Protein AF-A0AAV4FTJ9-F1 (afdb_monomer)

Foldseek 3Di:
DVVVVCVVCVVPPDDPVVVVVVVVVLVVLLVCCLVVVDLVSLLVVLVVQLVVLVVVLVCVLVVVPDDPDPCVVVVVVVVVVVCVVPVDDDPDNLSVVLSVVVSVVSNVLSVCCSPVSDNNSNLSSVVSVVVNVVSVVVSVVVVCVVVVDDDDPVNVVVVVVVVVVSVVVVVVSPPPVPPPVVPDD

Secondary structure (DSSP, 8-state):
-HHHHHHH-GGG---HHHHHHHHHHHHHHHHHHHHS--HHHHHHHHHHHHHHHHHHHHHHHTTT-S---TTHHHHHHHHHHHHHHHTPPPSSHHHHHHHHHHHHHHHHHHHHHHHH--S-HHHHHHHHHHHHHHHHHHHHHHHHHHTT----HHHHHHHHHHHHHHHHHHHHHHSGGG-GGG---

Sequence (185 aa):
MLKIYQCRHPDINAKAHIAFFSMALIIFIAVIGVIYGSSVFWILYALFHMLVSLVLTAQIYYMGRWSIDRYIFNRLFLFIVSDFRRCSGPTYPNRFCLLLVGNIVNWGFAIYGANTQPSNFASFFLGIFIGNLLLYTLFYLIMKLLSRERLSWLVVVVILTSMMTWVASLYFFFDQLSNWQVSDV

Organism: NCBI:txid1093978

Solvent-accessible surface area (backbone atoms only — not comparable to full-atom values): 10708 Å² total; per-residue (Å²): 111,70,67,65,50,38,75,72,39,71,90,69,59,72,54,66,68,60,53,52,50,52,51,52,51,54,52,50,51,38,52,47,40,54,75,57,67,43,74,65,49,37,48,53,48,26,53,51,49,51,51,50,52,51,53,49,49,54,36,59,73,57,69,63,76,63,78,93,50,95,59,48,65,60,51,52,50,49,46,54,58,48,42,72,71,60,75,60,75,66,96,53,55,73,64,48,57,55,50,50,54,53,48,54,52,52,44,48,52,30,53,48,45,51,72,67,59,61,89,55,35,48,62,54,53,50,47,52,54,52,51,50,52,51,51,52,51,50,51,53,51,51,54,41,58,74,67,67,58,85,75,53,70,69,58,54,54,49,50,52,55,50,51,52,52,49,53,53,50,50,52,60,62,73,34,75,87,68,49,79,87,71,72,85,125

Structure (mmCIF, N/CA/C/O backbone):
data_AF-A0AAV4FTJ9-F1
#
_entry.id   AF-A0AAV4FTJ9-F1
#
loop_
_atom_site.group_PDB
_atom_site.id
_atom_site.type_symbol
_atom_site.label_atom_id
_atom_site.label_alt_id
_atom_site.label_comp_id
_atom_site.label_asym_id
_atom_site.label_entity_id
_atom_site.label_seq_id
_atom_site.pdbx_PDB_ins_code
_atom_site.Cartn_x
_atom_site.Cartn_y
_atom_site.Cartn_z
_atom_site.occupancy
_atom_site.B_iso_or_equiv
_atom_site.auth_seq_id
_atom_site.auth_comp_id
_atom_site.auth_asym_id
_atom_site.auth_atom_id
_atom_site.pdbx_PDB_model_num
ATOM 1 N N . MET A 1 1 ? 3.008 -9.072 11.829 1.00 57.56 1 MET A N 1
ATOM 2 C CA . MET A 1 1 ? 1.724 -8.342 11.691 1.00 57.56 1 MET A CA 1
ATOM 3 C C . MET A 1 1 ? 0.537 -9.258 11.400 1.00 57.56 1 MET A C 1
ATOM 5 O O . MET A 1 1 ? -0.439 -9.165 12.132 1.00 57.56 1 MET A O 1
ATOM 9 N N . LEU A 1 2 ? 0.621 -10.177 10.426 1.00 54.97 2 LEU A N 1
ATOM 10 C CA . LEU A 1 2 ? -0.493 -11.071 10.055 1.00 54.97 2 LEU A CA 1
ATOM 11 C C . LEU A 1 2 ? -1.082 -11.858 11.247 1.00 54.97 2 LEU A C 1
ATOM 13 O O . LEU A 1 2 ? -2.287 -11.826 11.467 1.00 54.97 2 LEU A O 1
ATOM 17 N N . LYS A 1 3 ? -0.222 -12.447 12.095 1.00 58.53 3 LYS A N 1
ATOM 18 C CA . LYS A 1 3 ? -0.649 -13.162 13.314 1.00 58.53 3 LYS A CA 1
ATOM 19 C C . LYS A 1 3 ? -1.422 -12.291 14.311 1.00 58.53 3 LYS A C 1
ATOM 21 O O . LYS A 1 3 ? -2.366 -12.766 14.923 1.00 58.53 3 LYS A O 1
ATOM 26 N N . ILE A 1 4 ? -1.041 -11.021 14.481 1.00 60.97 4 ILE A N 1
ATOM 27 C CA . ILE A 1 4 ? -1.719 -10.111 15.424 1.00 60.97 4 ILE A CA 1
ATOM 28 C C . ILE A 1 4 ? -3.137 -9.804 14.935 1.00 60.97 4 ILE A C 1
ATOM 30 O O . ILE A 1 4 ? -4.053 -9.699 15.747 1.00 60.97 4 ILE A O 1
ATOM 34 N N . TYR A 1 5 ? -3.314 -9.675 13.617 1.00 61.50 5 TYR A N 1
ATOM 35 C CA . TYR A 1 5 ? -4.617 -9.459 12.995 1.00 61.50 5 TYR A CA 1
ATOM 36 C C . TYR A 1 5 ? -5.495 -10.718 13.084 1.00 61.50 5 TYR A C 1
ATOM 38 O O . TYR A 1 5 ? -6.636 -10.630 13.529 1.00 61.50 5 TYR A O 1
ATOM 46 N N . GLN A 1 6 ? -4.929 -11.896 12.789 1.00 68.19 6 GLN A N 1
ATOM 47 C CA . GLN A 1 6 ? -5.611 -13.193 12.919 1.00 68.19 6 GLN A CA 1
ATOM 48 C C . GLN A 1 6 ? -6.087 -13.473 14.353 1.00 68.19 6 GLN A C 1
ATOM 50 O O . GLN A 1 6 ? -7.194 -13.964 14.541 1.00 68.19 6 GLN A O 1
ATOM 55 N N . CYS A 1 7 ? -5.300 -13.114 15.374 1.00 62.62 7 CYS A N 1
ATOM 56 C CA . CYS A 1 7 ?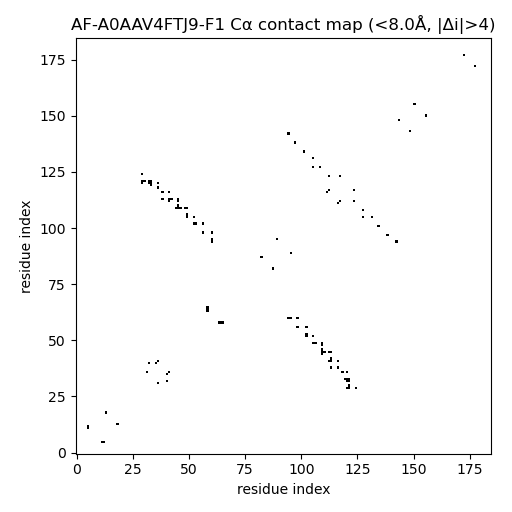 -5.717 -13.263 16.774 1.00 62.62 7 CYS A CA 1
ATOM 57 C C . CYS A 1 7 ? -6.851 -12.307 17.188 1.00 62.62 7 CYS A C 1
ATOM 59 O O . CYS A 1 7 ? -7.503 -12.557 18.197 1.00 62.62 7 CYS A O 1
ATOM 61 N N . ARG A 1 8 ? -7.069 -11.200 16.462 1.00 62.69 8 ARG A N 1
ATOM 62 C CA . ARG A 1 8 ? -8.098 -10.192 16.780 1.00 62.69 8 ARG A CA 1
ATOM 63 C C . ARG A 1 8 ? -9.398 -10.379 15.992 1.00 62.69 8 ARG A C 1
ATOM 65 O O . ARG A 1 8 ? -10.446 -9.967 16.477 1.00 62.69 8 ARG A O 1
ATOM 72 N N . HIS A 1 9 ? -9.318 -11.010 14.822 1.00 63.22 9 HIS A N 1
ATOM 73 C CA . HIS A 1 9 ? -10.444 -11.313 13.937 1.00 63.22 9 HIS A CA 1
ATOM 74 C C . HIS A 1 9 ? -10.353 -12.776 13.466 1.00 63.22 9 HIS A C 1
ATOM 76 O O . HIS A 1 9 ? -9.868 -13.045 12.361 1.00 63.22 9 HIS A O 1
ATOM 82 N N . PRO A 1 10 ? -10.749 -13.743 14.320 1.00 57.38 10 PRO A N 1
ATOM 83 C CA . PRO A 1 10 ? -10.627 -15.175 14.026 1.00 57.38 10 PRO A CA 1
ATOM 84 C C . PRO A 1 10 ? -11.507 -15.631 12.848 1.00 57.38 10 PRO A C 1
ATOM 86 O O . PRO A 1 10 ? -11.249 -16.674 12.250 1.00 57.38 10 PRO A O 1
ATOM 89 N N . ASP A 1 11 ? -12.508 -14.834 12.485 1.00 54.84 11 ASP A N 1
ATOM 90 C CA . ASP A 1 11 ? -13.418 -15.000 11.352 1.00 54.84 11 ASP A CA 1
ATOM 91 C C . ASP A 1 11 ? -12.785 -14.663 9.988 1.00 54.84 11 ASP A C 1
ATOM 93 O O . ASP A 1 11 ? -13.262 -15.130 8.955 1.00 54.84 11 ASP A O 1
ATOM 97 N N . ILE A 1 12 ? -11.675 -13.916 9.969 1.00 58.94 12 ILE A N 1
ATOM 98 C CA . ILE A 1 12 ? -10.987 -13.463 8.742 1.00 58.94 12 ILE A CA 1
ATOM 99 C C . ILE A 1 12 ? -9.746 -14.327 8.448 1.00 58.94 12 ILE A C 1
ATOM 101 O O . ILE A 1 12 ? -8.884 -13.976 7.640 1.00 58.94 12 ILE A O 1
ATOM 105 N N . ASN A 1 13 ? -9.612 -15.490 9.092 1.00 62.75 13 ASN A N 1
ATOM 106 C CA . ASN A 1 13 ? -8.431 -16.321 8.903 1.00 62.75 13 ASN A CA 1
ATOM 107 C C . ASN A 1 13 ? -8.382 -16.877 7.467 1.00 62.75 13 ASN A C 1
ATOM 109 O O . ASN A 1 13 ? -9.099 -17.814 7.109 1.00 62.75 13 ASN A O 1
ATOM 113 N N . ALA A 1 14 ? -7.548 -16.264 6.624 1.00 65.06 14 ALA A N 1
ATOM 114 C CA . ALA A 1 14 ? -7.403 -16.649 5.231 1.00 65.06 14 ALA A CA 1
ATOM 115 C C . ALA A 1 14 ? -6.938 -18.106 5.149 1.00 65.06 14 ALA A C 1
ATOM 117 O O . ALA A 1 14 ? -5.935 -18.491 5.756 1.00 65.06 14 ALA A O 1
ATOM 118 N N . LYS A 1 15 ? -7.667 -18.925 4.383 1.00 77.62 15 LYS A N 1
ATOM 119 C CA . LYS A 1 15 ? -7.276 -20.317 4.154 1.00 77.62 15 LYS A CA 1
ATOM 120 C C . LYS A 1 15 ? -5.874 -20.335 3.543 1.00 77.62 15 LYS A C 1
ATOM 122 O O . LYS A 1 15 ? -5.602 -19.581 2.608 1.00 77.62 15 LYS A O 1
ATOM 127 N N . ALA A 1 16 ? -5.006 -21.214 4.045 1.00 81.88 16 ALA A N 1
ATOM 128 C CA . ALA A 1 16 ? -3.588 -21.244 3.677 1.00 81.88 16 ALA A CA 1
ATOM 129 C C . ALA A 1 16 ? -3.361 -21.266 2.154 1.00 81.88 16 ALA A C 1
ATOM 131 O O . ALA A 1 16 ? -2.527 -20.527 1.643 1.00 81.88 16 ALA A O 1
ATOM 132 N N . HIS A 1 17 ? -4.166 -22.036 1.415 1.00 85.12 17 HIS A N 1
ATOM 133 C CA . HIS A 1 17 ? -4.079 -22.109 -0.045 1.00 85.12 17 HIS A CA 1
ATOM 134 C C . HIS A 1 17 ? -4.341 -20.764 -0.742 1.00 85.12 17 HIS A C 1
ATOM 136 O O . HIS A 1 17 ? -3.640 -20.444 -1.694 1.00 85.12 17 HIS A O 1
ATOM 142 N N . ILE A 1 18 ? -5.287 -19.949 -0.259 1.00 84.75 18 ILE A N 1
ATOM 143 C CA . ILE A 1 18 ? -5.583 -18.625 -0.835 1.00 84.75 18 ILE A CA 1
ATOM 144 C C . ILE A 1 18 ? -4.412 -17.674 -0.581 1.00 84.75 18 ILE A C 1
ATOM 146 O O . ILE A 1 18 ? -3.997 -16.951 -1.484 1.00 84.75 18 ILE A O 1
ATOM 150 N N . ALA A 1 19 ? -3.844 -17.704 0.628 1.00 82.94 19 ALA A N 1
ATOM 151 C CA . ALA A 1 19 ? -2.699 -16.870 0.977 1.00 82.94 19 ALA A CA 1
ATOM 152 C C . ALA A 1 19 ? -1.468 -17.221 0.123 1.00 82.94 19 ALA A C 1
ATOM 154 O O . ALA A 1 19 ? -0.887 -16.334 -0.504 1.00 82.94 19 ALA A O 1
ATOM 155 N N . PHE A 1 20 ? -1.116 -18.508 0.020 1.00 87.31 20 PHE A N 1
ATOM 156 C CA . PHE A 1 20 ? 0.005 -18.951 -0.816 1.00 87.31 20 PHE A CA 1
ATOM 157 C C . PHE A 1 20 ? -0.222 -18.660 -2.299 1.00 87.31 20 PHE A C 1
ATOM 159 O O . PHE A 1 20 ? 0.693 -18.181 -2.965 1.00 87.31 20 PHE A O 1
ATOM 166 N N . PHE A 1 21 ? -1.441 -18.864 -2.804 1.00 89.81 21 PHE A N 1
ATOM 167 C CA . PHE A 1 21 ? -1.788 -18.519 -4.180 1.00 89.81 21 PHE A CA 1
ATOM 168 C C . PHE A 1 21 ? -1.641 -17.015 -4.445 1.00 89.81 21 PHE A C 1
ATOM 170 O O . PHE A 1 21 ? -1.040 -16.621 -5.443 1.00 89.81 21 PHE A O 1
ATOM 177 N N . SER A 1 22 ? -2.115 -16.164 -3.528 1.00 86.44 22 SER A N 1
ATOM 178 C CA . SER A 1 22 ? -1.971 -14.711 -3.662 1.00 86.44 22 SER A CA 1
ATOM 179 C C . SER A 1 22 ? -0.505 -14.268 -3.661 1.00 86.44 22 SER A C 1
ATOM 181 O O . SER A 1 22 ? -0.119 -13.439 -4.481 1.00 86.44 22 SER A O 1
ATOM 183 N N . MET A 1 23 ? 0.334 -14.872 -2.812 1.00 87.12 23 MET A N 1
ATOM 184 C CA . MET A 1 23 ? 1.769 -14.590 -2.781 1.00 87.12 23 MET A CA 1
ATOM 185 C C . MET A 1 23 ? 2.460 -15.031 -4.075 1.00 87.12 23 MET A C 1
ATOM 187 O O . MET A 1 23 ? 3.256 -14.279 -4.631 1.00 87.12 23 MET A O 1
ATOM 191 N N . ALA A 1 24 ? 2.125 -16.218 -4.588 1.00 90.19 24 ALA A N 1
ATOM 192 C CA . ALA A 1 24 ? 2.654 -16.705 -5.859 1.00 90.19 24 ALA A CA 1
ATOM 193 C C . ALA A 1 24 ? 2.299 -15.761 -7.018 1.00 90.19 24 ALA A C 1
ATOM 195 O O . ALA A 1 24 ? 3.158 -15.445 -7.837 1.00 90.19 24 ALA A O 1
ATOM 196 N N . LEU A 1 25 ? 1.065 -15.250 -7.048 1.00 90.06 25 LEU A N 1
ATOM 197 C CA . LEU A 1 25 ? 0.604 -14.293 -8.056 1.00 90.06 25 LEU A CA 1
ATOM 198 C C . LEU A 1 25 ? 1.377 -12.964 -7.964 1.00 90.06 25 LEU A C 1
ATOM 200 O O . LEU A 1 25 ? 1.842 -12.452 -8.980 1.00 90.06 25 LEU A O 1
ATOM 204 N N . ILE A 1 26 ? 1.581 -12.441 -6.751 1.00 89.00 26 ILE A N 1
ATOM 205 C CA . ILE A 1 26 ? 2.375 -11.225 -6.501 1.00 89.00 26 ILE A CA 1
ATOM 206 C C . ILE A 1 26 ? 3.815 -11.392 -7.013 1.00 89.00 26 ILE A C 1
ATOM 208 O O . ILE A 1 26 ? 4.317 -10.516 -7.717 1.00 89.00 26 ILE A O 1
ATOM 212 N N . ILE A 1 27 ? 4.466 -12.519 -6.703 1.00 90.25 27 ILE A N 1
ATOM 213 C CA . ILE A 1 27 ? 5.830 -12.818 -7.171 1.00 90.25 27 ILE A CA 1
ATOM 214 C C . ILE A 1 27 ? 5.858 -12.953 -8.697 1.00 90.25 27 ILE A C 1
ATOM 216 O O . ILE A 1 27 ? 6.748 -12.410 -9.346 1.00 90.25 27 ILE A O 1
ATOM 220 N N . PHE A 1 28 ? 4.875 -13.634 -9.282 1.00 90.38 28 PHE A N 1
ATOM 221 C CA . PHE A 1 28 ? 4.787 -13.817 -10.728 1.00 90.38 28 PHE A CA 1
ATOM 222 C C . PHE A 1 28 ? 4.669 -12.479 -11.474 1.00 90.38 28 PHE A C 1
ATOM 224 O O . PHE A 1 28 ? 5.399 -12.250 -12.438 1.00 90.38 28 PHE A O 1
ATOM 231 N N . ILE A 1 29 ? 3.828 -11.557 -10.988 1.00 88.12 29 ILE A N 1
ATOM 232 C CA . ILE A 1 29 ? 3.735 -10.191 -11.533 1.00 88.12 29 ILE A CA 1
ATOM 233 C C . ILE A 1 29 ? 5.072 -9.455 -11.393 1.00 88.12 29 ILE A C 1
ATOM 235 O O . ILE A 1 29 ? 5.498 -8.793 -12.338 1.00 88.12 29 ILE A O 1
ATOM 239 N N . ALA A 1 30 ? 5.744 -9.579 -10.244 1.00 87.81 30 ALA A N 1
ATOM 240 C CA . ALA A 1 3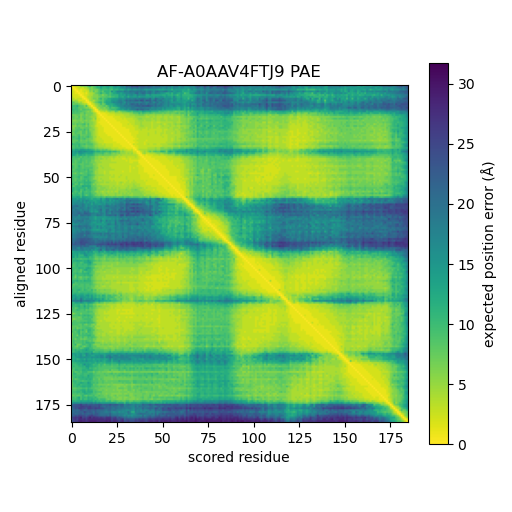0 ? 7.048 -8.956 -10.028 1.00 87.81 30 ALA A CA 1
ATOM 241 C C . ALA A 1 30 ? 8.090 -9.436 -11.049 1.00 87.81 30 ALA A C 1
ATOM 243 O O . ALA A 1 30 ? 8.789 -8.614 -11.637 1.00 87.81 30 ALA A O 1
ATOM 244 N N . VAL A 1 31 ? 8.149 -10.745 -11.315 1.00 88.69 31 VAL A N 1
ATOM 245 C CA . VAL A 1 31 ? 9.069 -11.331 -12.302 1.00 88.69 31 VAL A CA 1
ATOM 246 C C . VAL A 1 31 ? 8.731 -10.872 -13.722 1.00 88.69 31 VAL A C 1
ATOM 248 O O . VAL A 1 31 ? 9.631 -10.468 -14.456 1.00 88.69 31 VAL A O 1
ATOM 251 N N . ILE A 1 32 ? 7.449 -10.859 -14.102 1.00 88.62 32 ILE A N 1
ATOM 252 C CA . ILE A 1 32 ? 7.024 -10.339 -15.412 1.00 88.62 32 ILE A CA 1
ATOM 253 C C . ILE A 1 32 ? 7.444 -8.879 -15.577 1.00 88.62 32 ILE A C 1
ATOM 255 O O . ILE A 1 32 ? 7.959 -8.519 -16.632 1.00 88.62 32 ILE A O 1
ATOM 259 N N . GLY A 1 33 ? 7.259 -8.050 -14.548 1.00 85.81 33 GLY A N 1
ATOM 260 C CA . GLY A 1 33 ? 7.625 -6.638 -14.613 1.00 85.81 33 GLY A CA 1
ATOM 261 C C . GLY A 1 33 ? 9.127 -6.394 -14.718 1.00 85.81 33 GLY A C 1
ATOM 262 O O . GLY A 1 33 ? 9.536 -5.427 -15.354 1.00 85.81 33 GLY A O 1
ATOM 263 N N . VAL A 1 34 ? 9.950 -7.286 -14.159 1.00 85.62 34 VAL A N 1
ATOM 264 C CA . VAL A 1 34 ? 11.411 -7.241 -14.324 1.00 85.62 34 VAL A CA 1
ATOM 265 C C . VAL A 1 34 ? 11.831 -7.637 -15.745 1.00 85.62 34 VAL A C 1
ATOM 267 O O . VAL A 1 34 ? 12.720 -7.007 -16.305 1.00 85.62 34 VAL A O 1
ATOM 270 N N . ILE A 1 35 ? 11.199 -8.651 -16.346 1.00 84.75 35 ILE A N 1
ATOM 271 C CA . ILE A 1 35 ? 11.597 -9.175 -17.668 1.00 84.75 35 ILE A CA 1
ATOM 272 C C . ILE A 1 35 ? 11.029 -8.332 -18.822 1.00 84.75 35 ILE A C 1
ATOM 274 O O . ILE A 1 35 ? 11.719 -8.075 -19.805 1.00 84.75 35 ILE A O 1
ATOM 278 N N . TYR A 1 36 ? 9.769 -7.905 -18.721 1.00 83.00 36 TYR A N 1
ATOM 279 C CA . TYR A 1 36 ? 8.995 -7.298 -19.812 1.00 83.00 36 TYR A CA 1
ATOM 280 C C . TYR A 1 36 ? 8.623 -5.835 -19.543 1.00 83.00 36 TYR A C 1
ATOM 282 O O . TYR A 1 36 ? 7.551 -5.401 -19.973 1.00 83.00 36 TYR A O 1
ATOM 290 N N . GLY A 1 37 ? 9.471 -5.084 -18.829 1.00 79.12 37 GLY A N 1
ATOM 291 C CA . GLY A 1 37 ? 9.257 -3.703 -18.360 1.00 79.12 37 GLY A CA 1
ATOM 292 C C . GLY A 1 37 ? 9.067 -2.626 -19.445 1.00 79.12 37 GLY A C 1
ATOM 293 O O . GLY A 1 37 ? 9.706 -1.582 -19.414 1.00 79.12 37 GLY A O 1
ATOM 294 N N . SER A 1 38 ? 8.183 -2.864 -20.412 1.00 86.81 38 SER A N 1
ATOM 295 C CA . SER A 1 38 ? 7.742 -1.932 -21.445 1.00 86.81 38 SER A CA 1
ATOM 296 C C . SER A 1 38 ? 6.883 -0.813 -20.856 1.00 86.81 38 SER A C 1
ATOM 298 O O . SER A 1 38 ? 6.208 -0.988 -19.839 1.00 86.81 38 SER A O 1
ATOM 300 N N . SER A 1 39 ? 6.815 0.333 -21.5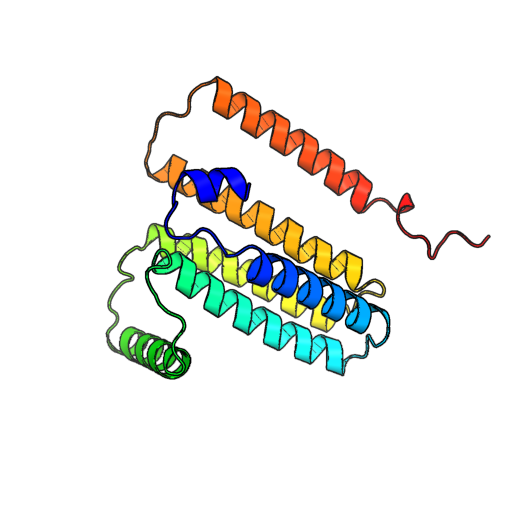33 1.00 86.00 39 SER A N 1
ATOM 301 C CA . SER A 1 39 ? 5.975 1.454 -21.086 1.00 86.00 39 SER A CA 1
ATOM 302 C C . SER A 1 39 ? 4.483 1.091 -21.014 1.00 86.00 39 SER A C 1
ATOM 304 O O . SER A 1 39 ? 3.765 1.590 -20.150 1.00 86.00 39 SER A O 1
ATOM 306 N N . VAL A 1 40 ? 4.013 0.166 -21.863 1.00 87.94 40 VAL A N 1
ATOM 307 C CA . VAL A 1 40 ? 2.634 -0.356 -21.809 1.00 87.94 40 VAL A CA 1
ATOM 308 C C . VAL A 1 40 ? 2.397 -1.143 -20.520 1.00 87.94 40 VAL A C 1
ATOM 310 O O . VAL A 1 40 ? 1.367 -0.957 -19.872 1.00 87.94 40 VAL A O 1
ATOM 313 N N . PHE A 1 41 ? 3.356 -1.980 -20.112 1.00 88.50 41 PHE A N 1
ATOM 314 C CA . PHE A 1 41 ? 3.279 -2.711 -18.848 1.00 88.50 41 PHE A CA 1
ATOM 315 C C . PHE A 1 41 ? 3.184 -1.752 -17.653 1.00 88.50 41 PHE A C 1
ATOM 317 O O . PHE A 1 41 ? 2.329 -1.944 -16.791 1.00 88.50 41 PHE A O 1
ATOM 324 N N . TRP A 1 42 ? 3.983 -0.681 -17.638 1.00 88.31 42 TRP A N 1
ATOM 325 C CA . TRP A 1 42 ? 3.943 0.338 -16.583 1.00 88.31 42 TRP A CA 1
ATOM 326 C C . TRP A 1 42 ? 2.586 1.045 -16.472 1.00 88.31 42 TRP A C 1
ATOM 328 O O . TRP A 1 42 ? 2.076 1.214 -15.363 1.00 88.31 42 TRP A O 1
ATOM 338 N N . ILE A 1 43 ? 1.966 1.405 -17.601 1.00 88.69 43 ILE A N 1
ATOM 339 C CA . ILE A 1 43 ? 0.633 2.031 -17.623 1.00 88.69 43 ILE A CA 1
ATOM 340 C C . ILE A 1 43 ? -0.438 1.054 -17.117 1.00 88.69 43 ILE A C 1
ATOM 342 O O . ILE A 1 43 ? -1.260 1.420 -16.273 1.00 88.69 43 ILE A O 1
ATOM 346 N N . LEU A 1 44 ? -0.420 -0.195 -17.596 1.00 90.44 44 LEU A N 1
ATOM 347 C CA . LEU A 1 44 ? -1.363 -1.230 -17.157 1.00 90.44 44 LEU A CA 1
ATOM 348 C C . LEU A 1 44 ? -1.214 -1.528 -15.663 1.00 90.44 44 LEU A C 1
ATOM 350 O O . LEU A 1 44 ? -2.214 -1.612 -14.947 1.00 90.44 44 LEU A O 1
ATOM 354 N 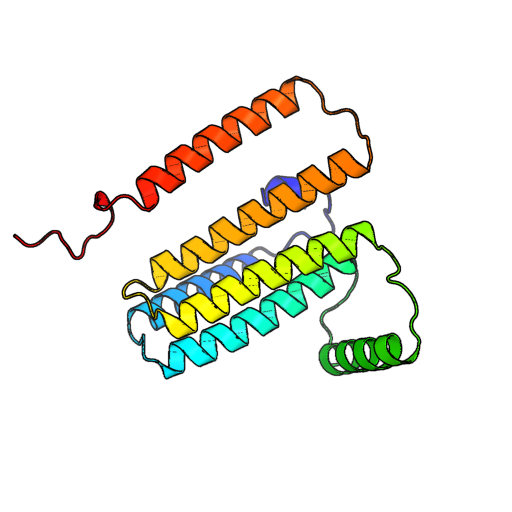N . TYR A 1 45 ? 0.025 -1.634 -15.185 1.00 89.50 45 TYR A N 1
ATOM 355 C CA . TYR A 1 45 ? 0.326 -1.809 -13.772 1.00 89.50 45 TYR A CA 1
ATOM 356 C C . TYR A 1 45 ? -0.194 -0.632 -12.939 1.00 89.50 45 TYR A C 1
ATOM 358 O O . TYR A 1 45 ? -0.857 -0.857 -11.929 1.00 89.50 45 TYR A O 1
ATOM 366 N N . ALA A 1 46 ? 0.047 0.612 -13.364 1.00 89.94 46 ALA A N 1
ATOM 367 C CA . ALA A 1 46 ? -0.415 1.799 -12.648 1.00 89.94 46 ALA A CA 1
ATOM 368 C C . ALA A 1 46 ? -1.949 1.842 -12.542 1.00 89.94 46 ALA A C 1
ATOM 370 O O . ALA A 1 46 ? -2.484 2.088 -11.460 1.00 89.94 46 ALA A O 1
ATOM 371 N N . LEU A 1 47 ? -2.663 1.541 -13.633 1.00 90.19 47 LEU A N 1
ATOM 372 C CA . LEU A 1 47 ? -4.127 1.490 -13.643 1.00 90.19 47 LEU A CA 1
ATOM 373 C C . LEU A 1 47 ? -4.660 0.382 -12.728 1.00 90.19 47 LEU A C 1
ATOM 375 O O . LEU A 1 47 ? -5.568 0.618 -11.926 1.00 90.19 47 LEU A O 1
ATOM 379 N N . PHE A 1 48 ? -4.069 -0.813 -12.801 1.00 90.44 48 PHE A N 1
ATOM 380 C CA . PHE A 1 48 ? -4.425 -1.923 -11.921 1.00 90.44 48 PHE A CA 1
ATOM 381 C C . PHE A 1 48 ? -4.153 -1.584 -10.449 1.00 90.44 48 PHE A C 1
ATOM 383 O O . PHE A 1 48 ? -5.009 -1.818 -9.597 1.00 90.44 48 PHE A O 1
ATOM 390 N N . HIS A 1 49 ? -3.006 -0.974 -10.147 1.00 89.75 49 HIS A N 1
ATOM 391 C CA . HIS A 1 49 ? -2.638 -0.557 -8.797 1.00 89.75 49 HIS A CA 1
ATOM 392 C C . HIS A 1 49 ? -3.628 0.466 -8.223 1.00 89.75 49 HIS A C 1
ATOM 394 O O . HIS A 1 49 ? -4.090 0.290 -7.096 1.00 89.75 49 HIS A O 1
ATOM 400 N N . MET A 1 50 ? -4.011 1.486 -9.001 1.00 88.25 50 MET A N 1
ATOM 401 C CA . MET A 1 50 ? -5.018 2.476 -8.591 1.00 88.25 50 MET A CA 1
ATOM 402 C C . MET A 1 50 ? -6.389 1.843 -8.325 1.00 88.25 50 MET A C 1
ATOM 404 O O . MET A 1 50 ? -7.084 2.231 -7.386 1.00 88.25 50 MET A O 1
ATOM 408 N N . LEU A 1 51 ? -6.788 0.858 -9.133 1.00 87.81 51 LEU A N 1
ATOM 409 C CA . LEU A 1 51 ? -8.049 0.148 -8.941 1.00 87.81 51 LEU A CA 1
ATOM 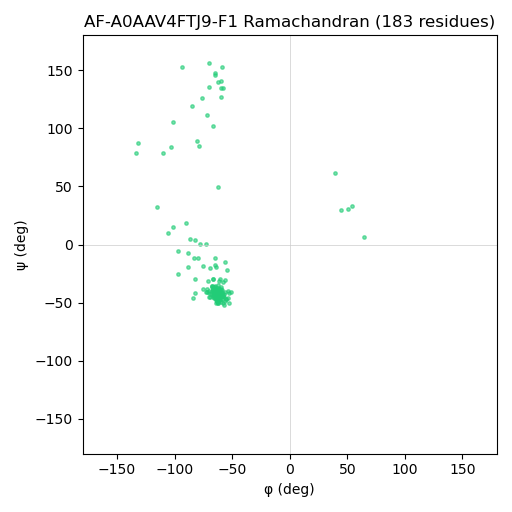410 C C . LEU A 1 51 ? -8.016 -0.723 -7.678 1.00 87.81 51 LEU A C 1
ATOM 412 O O . LEU A 1 51 ? -8.957 -0.704 -6.884 1.00 87.81 51 LEU A O 1
ATOM 416 N N . VAL A 1 52 ? -6.930 -1.469 -7.466 1.00 86.31 52 VAL A N 1
ATOM 417 C CA . VAL A 1 52 ? -6.773 -2.323 -6.282 1.00 86.31 52 VAL A CA 1
ATOM 418 C C . VAL A 1 52 ? -6.704 -1.480 -5.009 1.00 86.31 52 VAL A C 1
ATOM 420 O O . VAL A 1 52 ? -7.361 -1.833 -4.030 1.00 86.31 52 VAL A O 1
ATOM 423 N N . SER A 1 53 ? -5.989 -0.349 -5.005 1.00 87.12 53 SER A N 1
ATOM 424 C CA . SER A 1 53 ? -5.925 0.538 -3.834 1.00 87.12 53 SER A CA 1
ATOM 425 C C . SER A 1 53 ? -7.299 1.120 -3.472 1.00 87.12 53 SER A C 1
ATOM 427 O O . SER A 1 53 ? -7.671 1.145 -2.294 1.00 87.12 53 SER A O 1
ATOM 429 N N . LEU A 1 54 ? -8.116 1.473 -4.468 1.00 83.38 54 LEU A N 1
ATOM 430 C CA . LEU A 1 54 ? -9.505 1.890 -4.260 1.00 83.38 54 LEU A CA 1
ATOM 431 C C . LEU A 1 54 ? -10.370 0.780 -3.651 1.00 83.38 54 LEU A C 1
ATOM 433 O O . LEU A 1 54 ? -11.084 1.012 -2.675 1.00 83.38 54 LEU A O 1
ATOM 437 N N . VAL A 1 55 ? -10.294 -0.442 -4.185 1.00 81.56 55 VAL A N 1
ATOM 438 C CA . VAL A 1 55 ? -11.060 -1.579 -3.648 1.00 81.56 55 VAL A CA 1
ATOM 439 C C . VAL A 1 55 ? -10.628 -1.901 -2.215 1.00 81.56 55 VAL A C 1
ATOM 441 O O . VAL A 1 55 ? -11.477 -2.121 -1.349 1.00 81.56 55 VAL A O 1
ATOM 444 N N . LEU A 1 56 ? -9.323 -1.884 -1.932 1.00 80.19 56 LEU A N 1
ATOM 445 C CA . LEU A 1 56 ? -8.792 -2.129 -0.591 1.00 80.19 56 LEU A CA 1
ATOM 446 C C . LEU A 1 56 ? -9.240 -1.057 0.405 1.00 80.19 56 LEU A C 1
ATOM 448 O O . LEU A 1 56 ? -9.659 -1.385 1.515 1.00 80.19 56 LEU A O 1
ATOM 452 N N . THR A 1 57 ? -9.205 0.218 0.024 1.00 81.56 57 THR A N 1
ATOM 453 C CA . THR A 1 57 ? -9.664 1.297 0.911 1.00 81.56 57 THR A CA 1
ATOM 454 C C . THR A 1 57 ? -11.167 1.247 1.163 1.00 81.56 57 THR A C 1
ATOM 456 O O . THR A 1 57 ? -11.592 1.454 2.301 1.00 81.56 57 THR A O 1
ATOM 459 N N . ALA A 1 58 ? -11.966 0.865 0.163 1.00 76.94 58 ALA A N 1
ATOM 460 C CA . ALA A 1 58 ? -13.388 0.586 0.336 1.00 76.94 58 ALA A CA 1
ATOM 461 C C . ALA A 1 58 ? -13.633 -0.573 1.325 1.00 76.94 58 ALA A C 1
ATOM 463 O O . ALA A 1 58 ? -14.453 -0.451 2.236 1.00 76.94 58 ALA A O 1
ATOM 464 N N . GLN A 1 59 ? -12.880 -1.670 1.206 1.00 76.88 59 GLN A N 1
ATOM 465 C CA . GLN A 1 59 ? -12.950 -2.809 2.131 1.00 76.88 59 GLN A CA 1
ATOM 466 C C . GLN A 1 59 ? -12.581 -2.420 3.573 1.00 76.88 59 GLN A C 1
ATOM 468 O O . GLN A 1 59 ? -13.289 -2.785 4.516 1.00 76.88 59 GLN A O 1
ATOM 473 N N . ILE A 1 60 ? -11.515 -1.631 3.757 1.00 76.62 60 ILE A N 1
ATOM 474 C CA . ILE A 1 60 ? -11.075 -1.154 5.079 1.00 76.62 60 ILE A CA 1
ATOM 475 C C . ILE A 1 60 ? -12.105 -0.192 5.691 1.00 76.62 60 ILE A C 1
ATOM 477 O O . ILE A 1 60 ? -12.391 -0.283 6.887 1.00 76.62 60 ILE A O 1
ATOM 481 N N . TYR A 1 61 ? -12.703 0.700 4.893 1.00 76.25 61 TYR A N 1
ATOM 482 C CA . TYR A 1 61 ? -13.723 1.641 5.370 1.00 76.25 61 TYR A CA 1
ATOM 483 C C . TYR A 1 61 ? -14.945 0.922 5.961 1.00 76.25 61 TYR A C 1
ATOM 485 O O . TYR A 1 61 ? -15.419 1.287 7.039 1.00 76.25 61 TYR A O 1
ATOM 493 N N . TYR A 1 62 ? -15.400 -0.149 5.303 1.00 69.12 62 TYR A N 1
ATOM 494 C CA . TYR A 1 62 ? -16.536 -0.966 5.744 1.00 69.12 62 TYR A CA 1
ATOM 495 C C . TYR A 1 62 ? -16.141 -2.142 6.661 1.00 69.12 62 TYR A C 1
ATOM 497 O O . TYR A 1 62 ? -16.935 -3.065 6.865 1.00 69.12 62 TYR A O 1
ATOM 505 N N . MET A 1 63 ? -14.940 -2.101 7.257 1.00 65.12 63 MET A N 1
ATOM 506 C CA . MET A 1 63 ? -14.455 -3.083 8.242 1.00 65.12 63 MET A CA 1
ATOM 507 C C . MET A 1 63 ? -14.512 -4.538 7.751 1.00 65.12 63 MET A C 1
ATOM 509 O O . MET A 1 63 ? -14.792 -5.443 8.534 1.00 65.12 63 MET A O 1
ATOM 513 N N . GLY A 1 64 ? -14.304 -4.775 6.453 1.00 58.03 64 GLY A N 1
ATOM 514 C CA . GLY A 1 64 ? -14.298 -6.125 5.878 1.00 58.03 64 GLY A CA 1
ATOM 515 C C . GLY A 1 64 ? -15.635 -6.876 5.958 1.00 58.03 64 GLY A C 1
ATOM 516 O O . GLY A 1 64 ? -15.700 -8.033 5.561 1.00 58.03 64 GLY A O 1
ATOM 517 N N . ARG A 1 65 ? -16.728 -6.235 6.410 1.00 58.56 65 ARG A N 1
ATOM 518 C CA . ARG A 1 65 ? -18.088 -6.818 6.387 1.00 58.56 65 ARG A CA 1
ATOM 519 C C . ARG A 1 65 ? -18.681 -6.877 4.978 1.00 58.56 65 ARG A C 1
ATOM 521 O O . ARG A 1 65 ? -19.830 -7.277 4.805 1.00 58.56 65 ARG A O 1
ATOM 528 N N . TRP A 1 66 ? -17.928 -6.416 3.983 1.00 50.94 66 TRP A N 1
ATOM 529 C CA . TRP A 1 66 ? -18.382 -6.272 2.615 1.00 50.94 66 TRP A CA 1
ATOM 530 C C . TRP A 1 66 ? -17.857 -7.436 1.768 1.00 50.94 66 TRP A C 1
ATOM 532 O O . TRP A 1 66 ? -16.676 -7.486 1.429 1.00 50.94 66 TRP A O 1
ATOM 542 N N . SER A 1 67 ? -18.728 -8.391 1.427 1.00 55.78 67 SER A N 1
ATOM 543 C CA . SER A 1 67 ? -18.389 -9.483 0.507 1.00 55.78 67 SER A CA 1
ATOM 544 C C . SER A 1 67 ? -18.046 -8.938 -0.878 1.00 55.78 67 SER A C 1
ATOM 546 O O . SER A 1 67 ? -18.688 -8.012 -1.382 1.00 55.78 67 SER A O 1
ATOM 548 N N . ILE A 1 68 ? -17.018 -9.517 -1.502 1.00 54.91 68 ILE A N 1
ATOM 549 C CA . ILE A 1 68 ? -16.628 -9.154 -2.861 1.00 54.91 68 ILE A CA 1
ATOM 550 C C . ILE A 1 68 ? -17.583 -9.830 -3.861 1.00 54.91 68 ILE A C 1
ATOM 552 O O . ILE A 1 68 ? -17.284 -10.904 -4.370 1.00 54.91 68 ILE A O 1
ATOM 556 N N . ASP A 1 69 ? -18.731 -9.207 -4.142 1.00 63.97 69 ASP A N 1
ATOM 557 C CA . ASP A 1 69 ? -19.684 -9.651 -5.171 1.00 63.97 69 ASP A CA 1
ATOM 558 C C . ASP A 1 69 ? -19.466 -8.965 -6.538 1.00 63.97 69 ASP A C 1
ATOM 560 O O . ASP A 1 69 ? -19.034 -7.818 -6.629 1.00 63.97 69 ASP A O 1
ATOM 564 N N . ARG A 1 70 ? -19.830 -9.618 -7.654 1.00 55.97 70 ARG A N 1
ATOM 565 C CA . ARG A 1 70 ? -19.672 -9.058 -9.024 1.00 55.97 70 ARG A CA 1
ATOM 566 C C . ARG A 1 70 ? -20.327 -7.682 -9.239 1.00 55.97 70 ARG A C 1
ATOM 568 O O . ARG A 1 70 ? -19.912 -6.945 -10.126 1.00 55.97 70 ARG A O 1
ATOM 575 N N . TYR A 1 71 ? -21.311 -7.313 -8.419 1.00 60.75 71 TYR A N 1
ATOM 576 C CA . TYR A 1 71 ? -22.007 -6.023 -8.483 1.00 60.75 71 TYR A CA 1
ATOM 577 C C . TYR A 1 71 ? -21.320 -4.891 -7.692 1.00 60.75 71 TYR A C 1
ATOM 579 O O . TYR A 1 71 ? -21.859 -3.784 -7.637 1.00 60.75 71 TYR A O 1
ATOM 587 N N . ILE A 1 72 ? -20.136 -5.123 -7.105 1.00 62.44 72 ILE A N 1
ATOM 588 C CA . ILE A 1 72 ? -19.378 -4.109 -6.345 1.00 62.44 72 ILE A CA 1
ATOM 589 C C . ILE A 1 72 ? -19.117 -2.850 -7.162 1.00 62.44 72 ILE A C 1
ATOM 591 O O . ILE A 1 72 ? -19.328 -1.763 -6.640 1.00 62.44 72 ILE A O 1
ATOM 595 N N . PHE A 1 73 ? -18.662 -2.972 -8.413 1.00 61.91 73 PHE A N 1
ATOM 596 C CA . PHE A 1 73 ? -18.318 -1.795 -9.215 1.00 61.91 73 PHE A CA 1
ATOM 597 C C . PHE A 1 73 ? -19.536 -0.910 -9.451 1.00 61.91 73 PHE A C 1
ATOM 599 O O . PHE A 1 73 ? -19.466 0.292 -9.223 1.00 61.91 73 PHE A O 1
ATOM 606 N N . ASN A 1 74 ? -20.677 -1.513 -9.794 1.00 63.22 74 ASN A N 1
ATOM 607 C CA . ASN A 1 74 ? -21.925 -0.773 -9.950 1.00 63.22 74 ASN A CA 1
ATOM 608 C C . ASN A 1 74 ? -22.394 -0.171 -8.626 1.00 63.22 74 ASN A C 1
ATOM 610 O O . ASN A 1 74 ? -22.877 0.953 -8.616 1.00 63.22 74 ASN A O 1
ATOM 614 N N . ARG A 1 75 ? -22.230 -0.872 -7.501 1.00 66.00 75 ARG A N 1
ATOM 615 C CA . ARG A 1 75 ? -22.646 -0.370 -6.187 1.00 66.00 75 ARG A CA 1
ATOM 616 C C . ARG A 1 75 ? -21.739 0.750 -5.672 1.00 66.00 75 ARG A C 1
ATOM 618 O O . ARG A 1 75 ? -22.262 1.723 -5.151 1.00 66.00 75 ARG A O 1
ATOM 625 N N . LEU A 1 76 ? -20.420 0.649 -5.852 1.00 63.88 76 LEU A N 1
ATOM 626 C CA . LEU A 1 76 ? -19.458 1.719 -5.561 1.00 63.88 76 LEU A CA 1
ATOM 627 C C . LEU A 1 76 ? -19.708 2.930 -6.458 1.00 63.88 76 LEU A C 1
ATOM 629 O O . LEU A 1 76 ? -19.758 4.047 -5.960 1.00 63.88 76 LEU A O 1
ATOM 633 N N . PHE A 1 77 ? -19.925 2.712 -7.755 1.00 64.12 77 PHE A N 1
ATOM 634 C CA . PHE A 1 77 ? -20.219 3.782 -8.703 1.00 64.12 77 PHE A CA 1
ATOM 635 C C . PHE A 1 77 ? -21.537 4.487 -8.370 1.00 64.12 77 PHE A C 1
ATOM 637 O O . PHE A 1 77 ? -21.570 5.708 -8.261 1.00 64.12 77 PHE A O 1
ATOM 644 N N . LEU A 1 78 ? -22.611 3.730 -8.125 1.00 65.69 78 LEU A N 1
ATOM 645 C CA . LEU A 1 78 ? -23.896 4.282 -7.695 1.00 65.69 78 LEU A CA 1
ATOM 646 C C . LEU A 1 78 ? -23.778 5.011 -6.358 1.00 65.69 78 LEU A C 1
ATOM 648 O O . LEU A 1 78 ? -24.380 6.067 -6.211 1.00 65.69 78 LEU A O 1
ATOM 652 N N . PHE A 1 79 ? -22.989 4.491 -5.414 1.00 63.81 79 PHE A N 1
ATOM 653 C CA . PHE A 1 79 ? -22.752 5.136 -4.126 1.00 63.81 79 PHE A CA 1
ATOM 654 C C . PHE A 1 79 ? -22.031 6.475 -4.303 1.00 63.81 79 PHE A C 1
ATOM 656 O O . PHE A 1 79 ? -22.558 7.486 -3.853 1.00 63.81 79 PHE A O 1
ATOM 663 N N . ILE A 1 80 ? -20.926 6.512 -5.060 1.00 64.12 80 ILE A N 1
ATOM 664 C CA . ILE A 1 80 ? -20.190 7.743 -5.397 1.00 64.12 80 ILE A CA 1
ATOM 665 C C . ILE A 1 80 ? -21.117 8.753 -6.081 1.00 64.12 80 ILE A C 1
ATOM 667 O O . ILE A 1 80 ? -21.182 9.903 -5.659 1.00 64.12 80 ILE A O 1
ATOM 671 N N . VAL A 1 81 ? -21.879 8.328 -7.093 1.00 65.12 81 VAL A N 1
ATOM 672 C CA . VAL A 1 81 ? -22.815 9.197 -7.829 1.00 65.12 81 VAL A CA 1
ATOM 673 C C . VAL A 1 81 ? -23.950 9.698 -6.929 1.00 65.12 81 VAL A C 1
ATOM 675 O O . VAL A 1 81 ? -24.383 10.846 -7.055 1.00 65.12 81 VAL A O 1
ATOM 678 N N . SER A 1 82 ? -24.438 8.864 -6.008 1.00 63.16 82 SER A N 1
ATOM 679 C CA . SER A 1 82 ? -25.507 9.228 -5.076 1.00 63.16 82 SER A CA 1
ATOM 680 C C . SER A 1 82 ? -25.037 10.150 -3.948 1.00 63.16 82 SER A C 1
ATOM 682 O O . SER A 1 82 ? -25.760 11.089 -3.618 1.00 63.16 82 SER A O 1
ATOM 684 N N . ASP A 1 83 ? -23.827 9.952 -3.419 1.00 61.47 83 ASP A N 1
ATOM 685 C CA . ASP A 1 83 ? -23.221 10.799 -2.385 1.00 61.47 83 ASP A CA 1
ATOM 686 C C . ASP A 1 83 ? -22.847 12.169 -2.950 1.00 61.47 83 ASP A C 1
ATOM 688 O O . ASP A 1 83 ? -23.131 13.190 -2.319 1.00 61.47 83 ASP A O 1
ATOM 692 N N . PHE A 1 84 ? -22.323 12.215 -4.182 1.00 58.12 84 PHE A N 1
ATOM 693 C CA . PHE A 1 84 ? -22.047 13.476 -4.877 1.00 58.12 84 PHE A CA 1
ATOM 694 C C . PHE A 1 84 ? -23.325 14.296 -5.107 1.00 58.12 84 PHE A C 1
ATOM 696 O O . PHE A 1 84 ? -23.288 15.523 -5.091 1.00 58.12 84 PHE A O 1
ATOM 703 N N . ARG A 1 85 ? -24.474 13.628 -5.293 1.00 56.06 85 ARG A N 1
ATOM 704 C CA . ARG A 1 85 ? -25.786 14.284 -5.433 1.00 56.06 85 ARG A CA 1
ATOM 705 C C . ARG A 1 85 ? -26.441 14.665 -4.109 1.00 56.06 85 ARG A C 1
ATOM 707 O O . ARG A 1 85 ? -27.236 15.599 -4.098 1.00 56.06 85 ARG A O 1
ATOM 714 N N . ARG A 1 86 ? -26.192 13.931 -3.024 1.00 53.78 86 ARG A N 1
ATOM 715 C CA . ARG A 1 86 ? -26.894 14.130 -1.745 1.00 53.78 86 ARG A CA 1
ATOM 716 C C . ARG A 1 86 ? -26.145 14.999 -0.739 1.00 53.78 86 ARG A C 1
ATOM 718 O O . ARG A 1 86 ? -26.727 15.261 0.312 1.00 53.78 86 ARG A O 1
ATOM 725 N N . CYS A 1 87 ? -24.904 15.422 -1.013 1.00 56.59 87 CYS A N 1
ATOM 726 C CA . CYS A 1 87 ? -24.066 16.197 -0.079 1.00 56.59 87 CYS A CA 1
ATOM 727 C C . CYS A 1 87 ? -24.108 15.638 1.358 1.00 56.59 87 CYS A C 1
ATOM 729 O O . CYS A 1 87 ? -24.039 16.379 2.337 1.00 56.59 87 CYS A O 1
ATOM 731 N N . SER A 1 88 ? -24.308 14.326 1.494 1.00 57.25 88 SER A N 1
ATOM 732 C CA . SER A 1 88 ? -24.446 13.670 2.786 1.00 57.25 88 SER A CA 1
ATOM 733 C C . SER A 1 88 ? -23.038 13.382 3.279 1.00 57.25 88 SER A C 1
ATOM 735 O O . SER A 1 88 ? -22.255 12.736 2.590 1.00 57.25 88 SER A O 1
ATOM 737 N N . GLY A 1 89 ? -22.681 13.951 4.429 1.00 56.22 89 GLY A N 1
ATOM 738 C CA . GLY A 1 89 ? -21.336 13.815 4.9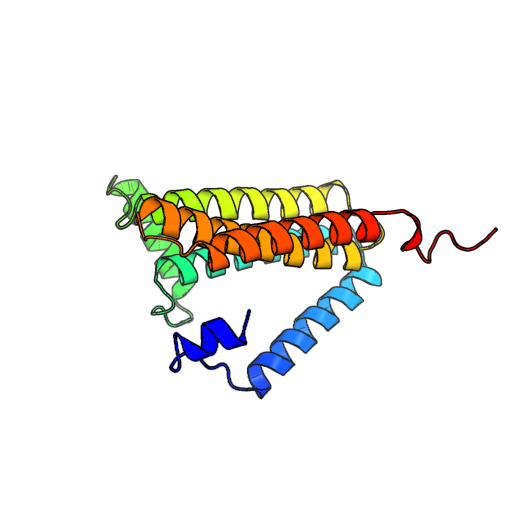79 1.00 56.22 89 GLY A CA 1
ATOM 739 C C . GLY A 1 89 ? -20.951 12.345 5.214 1.00 56.22 89 GLY A C 1
ATOM 740 O O . GLY A 1 89 ? -21.825 11.509 5.462 1.00 56.22 89 GLY A O 1
ATOM 741 N N . PRO A 1 90 ? -19.649 12.013 5.166 1.00 62.78 90 PRO A N 1
ATOM 742 C CA . PRO A 1 90 ? -19.180 10.646 5.360 1.00 62.78 90 PRO A CA 1
ATOM 743 C C . PRO A 1 90 ? -19.585 10.124 6.744 1.00 62.78 90 PRO A C 1
ATOM 745 O O . PRO A 1 90 ? -19.369 10.794 7.753 1.00 62.78 90 PRO A O 1
ATOM 748 N N . THR A 1 91 ? -20.100 8.891 6.807 1.00 65.19 91 THR A N 1
ATOM 749 C CA . THR A 1 91 ? -20.586 8.256 8.051 1.00 65.19 91 THR A CA 1
ATOM 750 C C . THR A 1 91 ? -19.517 8.205 9.155 1.00 65.19 91 THR A C 1
ATOM 752 O O . THR A 1 91 ? -19.837 8.294 10.337 1.00 65.19 91 THR A O 1
ATOM 755 N N . TYR A 1 92 ? -18.235 8.107 8.776 1.00 69.50 92 TYR A N 1
ATOM 756 C CA . TYR A 1 92 ? -17.080 8.147 9.682 1.00 69.50 92 TYR A CA 1
ATOM 757 C C . TYR A 1 92 ? -16.002 9.124 9.168 1.00 69.50 92 TYR A C 1
ATOM 759 O O . TYR A 1 92 ? -15.076 8.687 8.476 1.00 69.50 92 TYR A O 1
ATOM 767 N N . PRO A 1 93 ? -16.069 10.429 9.504 1.00 72.31 93 PRO A N 1
ATOM 768 C CA . PRO A 1 93 ? -15.219 11.457 8.894 1.00 72.31 93 PRO A CA 1
ATOM 769 C C . PRO A 1 93 ? -13.727 11.254 9.187 1.00 72.31 93 PRO A C 1
ATOM 771 O O . PRO A 1 93 ? -12.911 11.312 8.274 1.00 72.31 93 PRO A O 1
ATOM 774 N N . ASN A 1 94 ? -13.360 10.906 10.426 1.00 75.31 94 ASN A N 1
ATOM 775 C CA . ASN A 1 94 ? -11.954 10.699 10.799 1.00 75.31 94 ASN A CA 1
ATOM 776 C C . ASN A 1 94 ? -11.319 9.546 10.005 1.00 75.31 94 ASN A C 1
ATOM 778 O O . ASN A 1 94 ? -10.236 9.690 9.449 1.00 75.31 94 ASN A O 1
ATOM 782 N N . ARG A 1 95 ? -12.017 8.409 9.892 1.00 80.38 95 ARG A N 1
ATOM 783 C CA . ARG A 1 95 ? -11.533 7.251 9.121 1.00 80.38 95 ARG A CA 1
ATOM 784 C C . ARG A 1 95 ? -11.466 7.564 7.630 1.00 80.38 95 ARG A C 1
ATOM 786 O O . ARG A 1 95 ? -10.519 7.154 6.969 1.00 80.38 95 ARG A O 1
ATOM 793 N N . PHE A 1 96 ? -12.454 8.298 7.124 1.00 81.06 96 PHE A N 1
ATOM 794 C CA . PHE A 1 96 ? -12.514 8.705 5.727 1.00 81.06 96 PHE A CA 1
ATOM 795 C C . PHE A 1 96 ? -11.329 9.598 5.342 1.00 81.06 96 PHE A C 1
ATOM 797 O O . PHE A 1 96 ? -10.629 9.279 4.386 1.00 81.06 96 PHE A O 1
ATOM 804 N N . CYS A 1 97 ? -11.038 10.649 6.120 1.00 82.38 97 CYS A N 1
ATOM 805 C CA . CYS A 1 97 ? -9.907 11.545 5.854 1.00 82.38 97 CYS A CA 1
ATOM 806 C C . CYS A 1 97 ? -8.571 10.791 5.822 1.00 82.38 97 CYS A C 1
ATOM 808 O O . CYS A 1 97 ? -7.765 10.989 4.918 1.00 82.38 97 CYS A O 1
ATOM 810 N N . LEU A 1 98 ? -8.351 9.884 6.776 1.00 83.12 98 LEU A N 1
ATOM 811 C CA . LEU A 1 98 ? -7.133 9.080 6.826 1.00 83.12 98 LEU A CA 1
ATOM 812 C C . LEU A 1 98 ? -6.990 8.120 5.628 1.00 83.12 98 LEU A C 1
ATOM 814 O O . LEU A 1 98 ? -5.896 7.980 5.081 1.00 83.12 98 LEU A O 1
ATOM 818 N N . LEU A 1 99 ? -8.077 7.477 5.193 1.00 85.00 99 LEU A N 1
ATOM 819 C CA . LEU A 1 99 ? -8.065 6.610 4.006 1.00 85.00 99 LEU A CA 1
ATOM 820 C C . LEU A 1 99 ? -7.919 7.403 2.702 1.00 85.00 99 LEU A C 1
ATOM 822 O O . LEU A 1 99 ? -7.316 6.907 1.749 1.00 85.00 99 LEU A O 1
ATOM 826 N N . LEU A 1 100 ? -8.433 8.634 2.659 1.00 85.25 100 LEU A N 1
ATOM 827 C CA . LEU A 1 100 ? -8.255 9.541 1.529 1.00 85.25 100 LEU A CA 1
ATOM 828 C C . LEU A 1 100 ? -6.777 9.908 1.358 1.00 85.25 100 LEU A C 1
ATOM 830 O O . LEU A 1 100 ? -6.240 9.761 0.263 1.00 85.25 100 LEU A O 1
ATOM 834 N N . VAL A 1 101 ? -6.098 10.289 2.447 1.00 87.44 101 VAL A N 1
ATOM 835 C CA . VAL A 1 101 ? -4.644 10.539 2.441 1.00 87.44 101 VAL A CA 1
ATOM 836 C C . VAL A 1 101 ? -3.886 9.297 1.961 1.00 87.44 101 VAL A C 1
ATOM 838 O O . VAL A 1 101 ? -3.000 9.402 1.117 1.00 87.44 101 VAL A O 1
ATOM 841 N N . GLY A 1 102 ? -4.279 8.108 2.426 1.00 86.81 102 GLY A N 1
ATOM 842 C CA . GLY A 1 102 ? -3.695 6.843 1.977 1.00 86.81 102 GLY A CA 1
ATOM 843 C C . GLY A 1 102 ? -3.852 6.557 0.482 1.00 86.81 1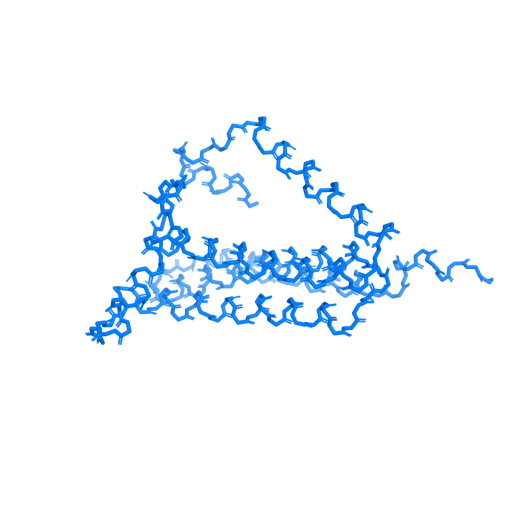02 GLY A C 1
ATOM 844 O O . GLY A 1 102 ? -2.910 6.083 -0.155 1.00 86.81 102 GLY A O 1
ATOM 845 N N . ASN A 1 103 ? -5.015 6.860 -0.099 1.00 89.44 103 ASN A N 1
ATOM 846 C CA . ASN A 1 103 ? -5.226 6.739 -1.545 1.00 89.44 103 ASN A CA 1
ATOM 847 C C . ASN A 1 103 ? -4.383 7.739 -2.330 1.00 89.44 103 ASN A C 1
ATOM 849 O O . ASN A 1 103 ? -3.773 7.346 -3.319 1.00 89.44 103 ASN A O 1
ATOM 853 N N . ILE A 1 104 ? -4.304 8.995 -1.878 1.00 90.12 104 ILE A N 1
ATOM 854 C CA . ILE A 1 104 ? -3.489 10.028 -2.535 1.00 90.12 104 ILE A CA 1
ATOM 855 C C . ILE A 1 104 ? -2.025 9.582 -2.603 1.00 90.12 104 ILE A C 1
ATOM 857 O O . ILE A 1 104 ? -1.405 9.674 -3.660 1.00 90.12 104 ILE A O 1
ATOM 861 N N . VAL A 1 105 ? -1.489 9.033 -1.509 1.00 90.19 105 VAL A N 1
ATOM 862 C CA . VAL A 1 105 ? -0.118 8.501 -1.474 1.00 90.19 105 VAL A CA 1
ATOM 863 C C . VAL A 1 105 ? 0.050 7.317 -2.438 1.00 90.19 105 VAL A C 1
ATOM 865 O O . VAL A 1 105 ? 1.008 7.290 -3.208 1.00 90.19 105 VAL A O 1
ATOM 868 N N . ASN A 1 106 ? -0.891 6.366 -2.463 1.00 91.44 106 ASN A N 1
ATOM 869 C CA . ASN A 1 106 ? -0.842 5.219 -3.383 1.00 91.44 106 ASN A CA 1
ATOM 870 C C . ASN A 1 106 ? -0.941 5.619 -4.860 1.00 91.44 106 ASN A C 1
ATOM 872 O O . ASN A 1 106 ? -0.222 5.088 -5.705 1.00 91.44 106 ASN A O 1
ATOM 876 N N . TRP A 1 107 ? -1.799 6.580 -5.188 1.00 91.44 107 TRP A N 1
ATOM 877 C CA . TRP A 1 107 ? -1.879 7.132 -6.538 1.00 91.44 107 TRP A CA 1
ATOM 878 C C . TRP A 1 107 ? -0.618 7.909 -6.900 1.00 91.44 107 TRP A C 1
ATOM 880 O O . TRP A 1 107 ? -0.151 7.803 -8.031 1.00 91.44 107 TRP A O 1
ATOM 890 N N . GLY A 1 108 ? -0.014 8.605 -5.934 1.00 90.88 108 GLY A N 1
ATOM 891 C CA . GLY A 1 108 ? 1.308 9.206 -6.081 1.00 90.88 108 GLY A CA 1
ATOM 892 C C . GLY A 1 108 ? 2.361 8.177 -6.494 1.00 90.88 108 GLY A C 1
ATOM 893 O O . GLY A 1 108 ? 3.073 8.404 -7.471 1.00 90.88 108 GLY A O 1
ATOM 894 N N . PHE A 1 109 ? 2.409 7.013 -5.834 1.00 89.62 109 PHE A N 1
ATOM 895 C CA . PHE A 1 109 ? 3.303 5.921 -6.238 1.00 89.62 109 PHE A CA 1
ATOM 896 C C . PHE A 1 109 ? 2.999 5.398 -7.647 1.00 89.62 109 PHE A C 1
ATOM 898 O O . PHE A 1 109 ? 3.929 5.187 -8.424 1.00 89.62 109 PHE A O 1
ATOM 905 N N . ALA A 1 110 ? 1.724 5.226 -8.007 1.00 89.38 110 ALA A N 1
ATOM 906 C CA . ALA A 1 110 ? 1.334 4.764 -9.341 1.00 89.38 110 ALA A CA 1
ATOM 907 C C . ALA A 1 110 ? 1.757 5.742 -10.450 1.00 89.38 110 ALA A C 1
ATOM 909 O O . ALA A 1 110 ? 2.324 5.323 -11.459 1.00 89.38 110 ALA A O 1
ATOM 910 N N . ILE A 1 111 ? 1.519 7.041 -10.247 1.00 89.81 111 ILE A N 1
ATOM 911 C CA . ILE A 1 111 ? 1.898 8.103 -11.189 1.00 89.81 111 ILE A CA 1
ATOM 912 C C . ILE A 1 111 ? 3.421 8.210 -11.282 1.00 89.81 111 ILE A C 1
ATOM 914 O O . ILE A 1 111 ? 3.963 8.312 -12.381 1.00 89.81 111 ILE A O 1
ATOM 918 N N . TYR A 1 112 ? 4.120 8.144 -10.145 1.00 89.62 112 TYR A N 1
ATOM 919 C CA . TYR A 1 112 ? 5.579 8.141 -10.123 1.00 89.62 112 TYR A CA 1
ATOM 920 C C . TYR A 1 112 ? 6.133 6.973 -10.944 1.00 89.62 112 TYR A C 1
ATOM 922 O O . TYR A 1 112 ? 6.931 7.211 -11.843 1.00 89.62 112 TYR A O 1
ATOM 930 N N . GLY A 1 113 ? 5.649 5.747 -10.716 1.00 86.50 113 GLY A N 1
ATOM 931 C CA . GLY A 1 113 ? 6.078 4.569 -11.476 1.00 86.50 113 GLY A CA 1
ATOM 932 C C . GLY A 1 113 ? 5.809 4.682 -12.980 1.00 86.50 113 GLY A C 1
ATOM 933 O O . GLY A 1 113 ? 6.665 4.319 -13.782 1.00 86.50 113 GLY A O 1
ATOM 934 N N . ALA A 1 114 ? 4.658 5.237 -13.374 1.00 86.44 114 ALA A N 1
ATOM 935 C CA . ALA A 1 114 ? 4.321 5.442 -14.784 1.00 86.44 114 ALA A CA 1
ATOM 936 C C . ALA A 1 114 ? 5.250 6.454 -15.486 1.00 86.44 114 ALA A C 1
ATOM 938 O O . ALA A 1 114 ? 5.574 6.267 -16.662 1.00 86.44 114 ALA A O 1
ATOM 939 N N . ASN A 1 115 ? 5.688 7.494 -14.766 1.00 85.69 115 ASN A N 1
ATOM 940 C CA . ASN A 1 115 ? 6.532 8.562 -15.305 1.00 85.69 115 ASN A CA 1
ATOM 941 C C . ASN A 1 115 ? 8.025 8.214 -15.307 1.00 85.69 115 ASN A C 1
ATOM 943 O O . ASN A 1 115 ? 8.704 8.476 -16.295 1.00 85.69 115 ASN A O 1
ATOM 947 N N . THR A 1 116 ? 8.555 7.674 -14.206 1.00 81.81 116 THR A N 1
ATOM 948 C CA . THR A 1 116 ? 10.003 7.449 -14.055 1.00 81.81 116 THR A CA 1
ATOM 949 C C . THR A 1 116 ? 10.468 6.098 -14.579 1.00 81.81 116 THR A C 1
ATOM 951 O O . THR A 1 116 ? 11.656 5.967 -14.853 1.00 81.81 116 THR A O 1
ATOM 954 N N . GLN A 1 117 ? 9.559 5.122 -14.733 1.00 80.94 117 GLN A N 1
ATOM 955 C CA . GLN A 1 117 ? 9.829 3.771 -15.253 1.00 80.94 117 GLN A CA 1
ATOM 956 C C . GLN A 1 117 ? 11.172 3.205 -14.747 1.00 80.94 117 GLN A C 1
ATOM 958 O O . GLN A 1 117 ? 12.084 2.969 -15.542 1.00 80.94 117 GLN A O 1
ATOM 963 N N . PRO A 1 118 ? 11.341 3.036 -13.419 1.00 76.56 118 PRO A N 1
ATOM 964 C CA . PRO A 1 118 ? 12.621 2.636 -12.847 1.00 76.56 118 PRO A CA 1
ATOM 965 C C . PRO A 1 118 ? 13.082 1.286 -13.405 1.00 76.56 118 PRO A C 1
ATOM 967 O O . PRO A 1 118 ? 12.286 0.358 -13.545 1.00 76.56 118 PRO A O 1
ATOM 970 N N . SER A 1 119 ? 14.386 1.158 -13.664 1.00 68.06 119 SER A N 1
ATOM 971 C CA . SER A 1 119 ? 14.989 -0.043 -14.262 1.00 68.06 119 SER A CA 1
ATOM 972 C C . SER A 1 119 ? 14.740 -1.319 -13.448 1.00 68.06 119 SER A C 1
ATOM 974 O O . SER A 1 119 ? 14.575 -2.394 -14.017 1.00 68.06 119 SER A O 1
ATOM 976 N N . ASN A 1 120 ? 14.650 -1.200 -12.118 1.00 80.38 120 ASN A N 1
ATOM 977 C CA . ASN A 1 120 ? 14.396 -2.308 -11.199 1.00 80.38 120 ASN A CA 1
ATOM 978 C C . ASN A 1 120 ? 12.940 -2.307 -10.703 1.00 80.38 120 ASN A C 1
ATOM 980 O O . ASN A 1 120 ? 12.640 -1.834 -9.600 1.00 80.38 120 ASN A O 1
ATOM 984 N N . PHE A 1 121 ? 12.032 -2.890 -11.498 1.00 83.81 121 PHE A N 1
ATOM 985 C CA . PHE A 1 121 ? 10.608 -3.025 -11.148 1.00 83.81 121 PHE A CA 1
ATOM 986 C C . PHE A 1 121 ? 10.397 -3.701 -9.785 1.00 83.81 121 PHE A C 1
ATOM 988 O O . PHE A 1 121 ? 9.554 -3.265 -9.006 1.00 83.81 121 PHE A O 1
ATOM 995 N N . ALA A 1 122 ? 11.183 -4.733 -9.460 1.00 83.94 122 ALA A N 1
ATOM 996 C CA . ALA A 1 122 ? 11.061 -5.458 -8.195 1.00 83.94 122 ALA A CA 1
ATOM 997 C C . ALA A 1 122 ? 11.316 -4.566 -6.968 1.00 83.94 122 ALA A C 1
ATOM 999 O O . ALA A 1 122 ? 10.540 -4.611 -6.014 1.00 83.94 122 ALA A O 1
ATOM 1000 N N . SER A 1 123 ? 12.353 -3.722 -6.999 1.00 83.62 123 SER A N 1
ATOM 1001 C CA . SER A 1 123 ? 12.661 -2.792 -5.903 1.00 83.62 123 SER A CA 1
ATOM 1002 C C . SER A 1 123 ? 11.580 -1.723 -5.757 1.00 83.62 123 SER A C 1
ATOM 1004 O O . SER A 1 123 ? 11.181 -1.395 -4.640 1.00 83.62 123 SER A O 1
ATOM 1006 N N . PHE A 1 124 ? 11.044 -1.232 -6.878 1.00 86.44 124 PHE A N 1
ATOM 1007 C CA . PHE A 1 124 ? 9.905 -0.316 -6.879 1.00 86.44 124 PHE A CA 1
ATOM 1008 C C . PHE A 1 124 ? 8.641 -0.965 -6.286 1.00 86.44 124 PHE A C 1
ATOM 1010 O O . PHE A 1 124 ? 7.996 -0.397 -5.402 1.00 86.44 124 PHE A O 1
ATOM 1017 N N . PHE A 1 125 ? 8.316 -2.184 -6.715 1.00 87.38 125 PHE A N 1
ATOM 1018 C CA . PHE A 1 125 ? 7.166 -2.947 -6.236 1.00 87.38 125 PHE A CA 1
ATOM 1019 C C . PHE A 1 125 ? 7.274 -3.276 -4.742 1.00 87.38 125 PHE A C 1
ATOM 1021 O O . PHE A 1 125 ? 6.314 -3.101 -3.989 1.00 87.38 125 PHE A O 1
ATOM 1028 N N . LEU A 1 126 ? 8.463 -3.676 -4.282 1.00 87.75 126 LEU A N 1
ATOM 1029 C CA . LEU A 1 126 ? 8.742 -3.882 -2.863 1.00 87.75 126 LEU A CA 1
ATOM 1030 C C . LEU A 1 126 ? 8.612 -2.573 -2.072 1.00 87.75 126 LEU A C 1
ATOM 1032 O O . LEU A 1 126 ? 8.013 -2.566 -0.996 1.00 87.75 126 LEU A O 1
ATOM 1036 N N . GLY A 1 127 ? 9.100 -1.460 -2.624 1.00 87.19 127 GLY A N 1
ATOM 1037 C CA . GLY A 1 127 ? 8.945 -0.126 -2.047 1.00 87.19 127 GLY A CA 1
ATOM 1038 C C . GLY A 1 127 ? 7.478 0.250 -1.819 1.00 87.19 127 GLY A C 1
ATOM 1039 O O . GLY A 1 127 ? 7.139 0.752 -0.749 1.00 87.19 127 GLY A O 1
ATOM 1040 N N . ILE A 1 128 ? 6.584 -0.080 -2.757 1.00 89.19 128 ILE A N 1
ATOM 1041 C CA . ILE A 1 128 ? 5.131 0.112 -2.600 1.00 89.19 128 ILE A CA 1
ATOM 1042 C C . ILE A 1 128 ? 4.573 -0.725 -1.442 1.00 89.19 128 ILE A C 1
ATOM 1044 O O . ILE A 1 128 ? 3.750 -0.224 -0.669 1.00 89.19 128 ILE A O 1
ATOM 1048 N N . PHE A 1 129 ? 4.994 -1.985 -1.293 1.00 88.00 129 PHE A N 1
ATOM 1049 C CA . PHE A 1 129 ? 4.559 -2.820 -0.166 1.00 88.00 129 PHE A CA 1
ATOM 1050 C C . PHE A 1 129 ? 5.030 -2.267 1.174 1.00 88.00 129 PHE A C 1
ATOM 1052 O O . PHE A 1 129 ? 4.239 -2.203 2.118 1.00 88.00 129 PHE A O 1
ATOM 1059 N N . ILE A 1 130 ? 6.292 -1.842 1.258 1.00 88.06 130 ILE A N 1
ATOM 1060 C CA . ILE A 1 130 ? 6.841 -1.242 2.476 1.00 88.06 130 ILE A CA 1
ATOM 1061 C C . ILE A 1 130 ? 6.124 0.080 2.773 1.00 88.06 130 ILE A C 1
ATOM 1063 O O . ILE A 1 130 ? 5.666 0.283 3.895 1.00 88.06 130 ILE A O 1
ATOM 1067 N N . GLY A 1 131 ? 5.931 0.940 1.772 1.00 87.81 131 GLY A N 1
ATOM 1068 C CA . GLY A 1 131 ? 5.192 2.196 1.906 1.00 87.81 131 GLY A CA 1
ATOM 1069 C C . GLY A 1 131 ? 3.760 1.987 2.405 1.00 87.81 131 GLY A C 1
ATOM 1070 O O . GLY A 1 131 ? 3.329 2.657 3.343 1.00 87.81 131 GLY A O 1
ATOM 1071 N N . ASN A 1 132 ? 3.039 1.006 1.857 1.00 88.62 132 ASN A N 1
ATOM 1072 C CA . ASN A 1 132 ? 1.695 0.657 2.325 1.00 88.62 132 ASN A CA 1
ATOM 1073 C C . ASN A 1 132 ? 1.686 0.075 3.740 1.00 88.62 132 ASN A C 1
ATOM 1075 O O . ASN A 1 132 ? 0.788 0.392 4.523 1.00 88.62 132 ASN A O 1
ATOM 1079 N N . LEU A 1 133 ? 2.681 -0.741 4.098 1.00 86.06 133 LEU A N 1
ATOM 1080 C CA . LEU A 1 133 ? 2.837 -1.243 5.461 1.00 86.06 133 LEU A CA 1
ATOM 1081 C C . LEU A 1 133 ? 3.033 -0.080 6.446 1.00 86.06 133 LEU A C 1
ATOM 1083 O O . LEU A 1 133 ? 2.332 -0.019 7.458 1.00 86.06 133 LEU A O 1
ATOM 1087 N N . LEU A 1 134 ? 3.927 0.861 6.128 1.00 86.69 134 LEU A N 1
ATOM 1088 C CA . LEU A 1 134 ? 4.171 2.063 6.930 1.00 86.69 134 LEU A CA 1
ATOM 1089 C C . LEU A 1 134 ? 2.898 2.901 7.065 1.00 86.69 134 LEU A C 1
ATOM 1091 O O . LEU A 1 134 ? 2.491 3.235 8.180 1.00 86.69 134 LEU A O 1
ATOM 1095 N N . LEU A 1 135 ? 2.224 3.179 5.950 1.00 86.56 135 LEU A N 1
ATOM 1096 C CA . LEU A 1 135 ? 0.985 3.949 5.930 1.00 86.56 135 LEU A CA 1
ATOM 1097 C C . LEU A 1 135 ? -0.107 3.287 6.785 1.00 86.56 135 LEU A C 1
ATOM 1099 O O . LEU A 1 135 ? -0.775 3.964 7.565 1.00 86.56 135 LEU A O 1
ATOM 1103 N N . TYR A 1 136 ? -0.248 1.963 6.710 1.00 84.75 136 TYR A N 1
ATOM 1104 C CA . TYR A 1 136 ? -1.188 1.213 7.541 1.00 84.75 136 TYR A CA 1
ATOM 1105 C C . TYR A 1 136 ? -0.838 1.291 9.035 1.00 84.75 136 TYR A C 1
ATOM 1107 O O . TYR A 1 136 ? -1.727 1.446 9.879 1.00 84.75 136 TYR A O 1
ATOM 1115 N N . THR A 1 137 ? 0.449 1.232 9.391 1.00 83.12 137 THR A N 1
ATOM 1116 C CA . THR A 1 137 ? 0.864 1.422 10.791 1.00 83.12 137 THR A CA 1
ATOM 1117 C C . THR A 1 137 ? 0.599 2.836 11.300 1.00 83.12 137 THR A C 1
ATOM 1119 O O . THR A 1 137 ? 0.084 2.985 12.410 1.00 83.12 137 THR A O 1
ATOM 1122 N N . LEU A 1 138 ? 0.861 3.863 10.483 1.00 86.44 138 LEU A N 1
ATOM 1123 C CA . LEU A 1 138 ? 0.557 5.259 10.803 1.00 86.44 138 LEU A CA 1
ATOM 1124 C C . LEU A 1 138 ? -0.949 5.477 10.956 1.00 86.44 138 LEU A C 1
ATOM 1126 O O . LEU A 1 138 ? -1.377 6.096 11.927 1.00 86.44 138 LEU A O 1
ATOM 1130 N N . PHE A 1 139 ? -1.755 4.905 10.058 1.00 85.38 139 PHE A N 1
ATOM 1131 C CA . PHE A 1 139 ? -3.213 4.915 10.148 1.00 85.38 139 PHE A CA 1
ATOM 1132 C C . PHE A 1 139 ? -3.693 4.393 11.508 1.00 85.38 139 PHE A C 1
ATOM 1134 O O . PHE A 1 139 ? -4.466 5.059 12.199 1.00 85.38 139 PHE A O 1
ATOM 1141 N N . TYR A 1 140 ? -3.198 3.225 11.926 1.00 82.75 140 TYR A N 1
ATOM 1142 C CA . TYR A 1 140 ? -3.564 2.629 13.211 1.00 82.75 140 TYR A CA 1
ATOM 1143 C C . TYR A 1 140 ? -3.092 3.458 14.403 1.00 82.75 140 TYR A C 1
ATOM 1145 O O . TYR A 1 140 ? -3.832 3.607 15.379 1.00 82.75 140 TYR A O 1
ATOM 1153 N N . LEU A 1 141 ? -1.877 4.000 14.330 1.00 83.25 141 LEU A N 1
ATOM 1154 C CA . LEU A 1 141 ? -1.314 4.839 15.379 1.00 83.25 141 LEU A CA 1
ATOM 1155 C C . LEU A 1 141 ? -2.161 6.105 15.562 1.00 83.25 141 LEU A C 1
ATOM 1157 O O . LEU A 1 141 ? -2.624 6.366 16.672 1.00 83.25 141 LEU A O 1
ATOM 1161 N N . ILE A 1 142 ? -2.466 6.820 14.476 1.00 86.12 142 ILE A N 1
ATOM 1162 C CA . ILE A 1 142 ? -3.308 8.024 14.500 1.00 86.12 142 ILE A CA 1
ATOM 1163 C C . ILE A 1 142 ? -4.713 7.701 15.018 1.00 86.12 142 ILE A C 1
ATOM 1165 O O . ILE A 1 142 ? -5.223 8.414 15.878 1.00 86.12 142 ILE A O 1
ATOM 1169 N N . MET A 1 143 ? -5.334 6.611 14.561 1.00 83.19 143 MET A N 1
ATOM 1170 C CA . MET A 1 143 ? -6.655 6.196 15.052 1.00 83.19 143 MET A CA 1
ATOM 1171 C C . MET A 1 143 ? -6.660 5.924 16.561 1.00 83.19 143 MET A C 1
ATOM 1173 O O . MET A 1 143 ? -7.627 6.262 17.252 1.00 83.19 143 MET A O 1
ATOM 1177 N N . LYS A 1 144 ? -5.574 5.354 17.090 1.00 83.81 144 LYS A N 1
ATOM 1178 C CA . LYS A 1 144 ? -5.417 5.095 18.523 1.00 83.81 144 LYS A CA 1
ATOM 1179 C C . LYS A 1 144 ? -5.202 6.382 19.328 1.00 83.81 144 LYS A C 1
ATOM 1181 O O . LYS A 1 144 ? -5.787 6.529 20.399 1.00 83.81 144 LYS A O 1
ATOM 1186 N N . LEU A 1 145 ? -4.449 7.338 18.778 1.00 82.31 145 LEU A N 1
ATOM 1187 C CA . LEU A 1 145 ? -4.291 8.691 19.329 1.00 82.31 145 LEU A CA 1
ATOM 1188 C C . LEU A 1 145 ? -5.617 9.471 19.344 1.00 82.31 145 LEU A C 1
ATOM 1190 O O . LEU A 1 145 ? -5.977 10.046 20.370 1.00 82.31 145 LEU A O 1
ATOM 1194 N N . LEU A 1 146 ? -6.380 9.439 18.246 1.00 83.75 146 LEU A N 1
ATOM 1195 C CA . LEU A 1 146 ? -7.695 10.087 18.136 1.00 83.75 146 LEU A CA 1
ATOM 1196 C C . LEU A 1 146 ? -8.716 9.506 19.121 1.00 83.75 146 LEU A C 1
ATOM 1198 O O . LEU A 1 146 ? -9.537 10.243 19.661 1.00 83.75 146 LEU A O 1
ATOM 1202 N N . SER A 1 147 ? -8.640 8.202 19.393 1.00 81.81 147 SER A N 1
ATOM 1203 C CA . SER A 1 147 ? -9.520 7.516 20.351 1.00 81.81 147 SER A CA 1
ATOM 1204 C C . SER A 1 147 ? -9.116 7.746 21.816 1.00 81.81 147 SER A C 1
ATOM 1206 O O . SER A 1 147 ? -9.773 7.225 22.714 1.00 81.81 147 SER A O 1
ATOM 1208 N N . ARG A 1 148 ? -8.049 8.526 22.072 1.00 81.25 148 ARG A N 1
ATOM 1209 C CA . ARG A 1 148 ? -7.497 8.836 23.407 1.00 81.25 148 ARG A CA 1
ATOM 1210 C C . ARG A 1 148 ? -7.241 7.600 24.277 1.00 81.25 148 ARG A C 1
ATOM 1212 O O . ARG A 1 148 ? -7.305 7.668 25.506 1.00 81.25 148 ARG A O 1
ATOM 1219 N N . GLU A 1 149 ? -6.923 6.467 23.656 1.00 81.50 149 GLU A N 1
ATOM 1220 C CA . GLU A 1 149 ? -6.564 5.268 24.404 1.00 81.50 149 GLU A CA 1
ATOM 1221 C C . GLU A 1 149 ? -5.204 5.459 25.080 1.00 81.50 149 GLU A C 1
ATOM 1223 O O . GLU A 1 149 ? -4.243 5.939 24.474 1.00 81.50 149 GLU A O 1
ATOM 1228 N N . ARG A 1 150 ? -5.101 5.051 26.349 1.00 76.94 150 ARG A N 1
ATOM 1229 C CA . ARG A 1 150 ? -3.836 5.111 27.084 1.00 76.94 150 ARG A CA 1
ATOM 1230 C C . ARG A 1 150 ? -2.886 4.049 26.537 1.00 76.94 150 ARG A C 1
ATOM 1232 O O . ARG A 1 150 ? -3.106 2.850 26.699 1.00 76.94 150 ARG A O 1
ATOM 1239 N N . LEU A 1 151 ? -1.821 4.496 25.882 1.00 80.69 151 LEU A N 1
ATOM 1240 C CA . LEU A 1 151 ? -0.708 3.642 25.485 1.00 80.69 151 LEU A CA 1
ATOM 1241 C C . LEU A 1 151 ? 0.1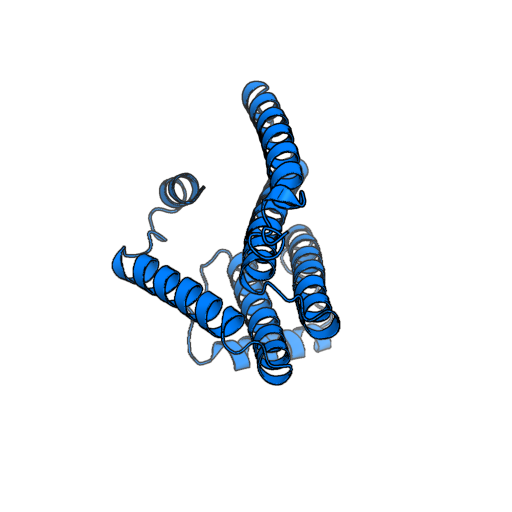42 3.354 26.722 1.00 80.69 151 LEU A C 1
ATOM 1243 O O . LEU A 1 151 ? 0.570 4.277 27.411 1.00 80.69 151 LEU A O 1
ATOM 1247 N N . SER A 1 152 ? 0.383 2.078 27.018 1.00 84.00 152 SER A N 1
ATOM 1248 C CA . SER A 1 152 ? 1.342 1.722 28.060 1.00 84.00 152 SER A CA 1
ATOM 1249 C C . SER A 1 152 ? 2.747 2.166 27.646 1.00 84.00 152 SER A C 1
ATOM 1251 O O . SER A 1 152 ? 3.093 2.151 26.463 1.00 84.00 152 SER A O 1
ATOM 1253 N N . TRP A 1 153 ? 3.572 2.539 28.626 1.00 82.69 153 TRP A N 1
ATOM 1254 C CA . TRP A 1 153 ? 4.946 2.998 28.394 1.00 82.69 153 TRP A CA 1
ATOM 1255 C C . TRP A 1 153 ? 5.763 2.014 27.544 1.00 82.69 153 TRP A C 1
ATOM 1257 O O . TRP A 1 153 ? 6.436 2.408 26.596 1.00 82.69 153 TRP A O 1
ATOM 1267 N N . LEU A 1 154 ? 5.620 0.713 27.817 1.00 86.56 154 LEU A N 1
ATOM 1268 C CA . LEU A 1 154 ? 6.289 -0.350 27.065 1.00 86.56 154 LEU A CA 1
ATOM 1269 C C . LEU A 1 154 ? 5.924 -0.311 25.572 1.00 86.56 154 LEU A C 1
ATOM 1271 O O . LEU A 1 154 ? 6.800 -0.436 24.723 1.00 86.56 154 LEU A O 1
ATOM 1275 N N . VAL A 1 155 ? 4.653 -0.069 25.235 1.00 84.88 155 VAL A N 1
ATOM 1276 C CA . VAL A 1 155 ? 4.209 0.030 23.834 1.00 84.88 155 VAL A CA 1
ATOM 1277 C C . VAL A 1 155 ? 4.839 1.235 23.140 1.00 84.88 155 VAL A C 1
ATOM 1279 O O . VAL A 1 155 ? 5.227 1.124 21.981 1.00 84.88 155 VAL A O 1
ATOM 1282 N N . VAL A 1 156 ? 4.990 2.362 23.838 1.00 84.44 156 VAL A N 1
ATOM 1283 C CA . VAL A 1 156 ? 5.654 3.552 23.283 1.00 84.44 156 VAL A CA 1
ATOM 1284 C C . VAL A 1 156 ? 7.123 3.258 22.976 1.00 84.44 156 VAL A C 1
ATOM 1286 O O . VAL A 1 156 ? 7.578 3.540 21.869 1.00 84.44 156 VAL A O 1
ATOM 1289 N N . VAL A 1 157 ? 7.841 2.619 23.904 1.00 88.50 157 VAL A N 1
ATOM 1290 C CA . VAL A 1 157 ? 9.247 2.226 23.701 1.00 88.50 157 VAL A CA 1
ATOM 1291 C C . VAL A 1 157 ? 9.389 1.269 22.512 1.00 88.50 157 VAL A C 1
ATOM 1293 O O . VAL A 1 157 ? 10.269 1.458 21.669 1.00 88.50 157 VAL A O 1
ATOM 1296 N N . VAL A 1 158 ? 8.495 0.283 22.387 1.00 88.62 158 VAL A N 1
ATOM 1297 C CA . VAL A 1 158 ? 8.497 -0.669 21.261 1.00 88.62 158 VAL A CA 1
ATOM 1298 C C . VAL A 1 158 ? 8.218 0.025 19.926 1.00 88.62 158 VAL A C 1
ATOM 1300 O O . VAL A 1 158 ? 8.876 -0.274 18.934 1.00 88.62 158 VAL A O 1
ATOM 1303 N N . ILE A 1 159 ? 7.280 0.976 19.879 1.00 86.69 159 ILE A N 1
ATOM 1304 C CA . ILE A 1 159 ? 7.009 1.746 18.656 1.00 86.69 159 ILE A CA 1
ATOM 1305 C C . ILE A 1 159 ? 8.246 2.552 18.251 1.00 86.69 159 ILE A C 1
ATOM 1307 O O . ILE A 1 159 ? 8.648 2.490 17.093 1.00 86.69 159 ILE A O 1
ATOM 1311 N N . LEU A 1 160 ? 8.879 3.266 19.185 1.00 87.06 160 LEU A N 1
ATOM 1312 C CA . LEU A 1 160 ? 10.056 4.090 18.887 1.00 87.06 160 LEU A CA 1
ATOM 1313 C C . LEU A 1 160 ? 11.231 3.248 18.378 1.00 87.06 160 LEU A C 1
ATOM 1315 O O . LEU A 1 160 ? 11.793 3.540 17.325 1.00 87.06 160 LEU A O 1
ATOM 1319 N N . THR A 1 161 ? 11.551 2.161 19.078 1.00 88.12 161 THR A N 1
ATOM 1320 C CA . THR A 1 161 ? 12.612 1.227 18.665 1.00 88.12 161 THR A CA 1
ATOM 1321 C C . THR A 1 161 ? 12.308 0.552 17.322 1.00 88.12 161 THR A C 1
ATOM 1323 O O . THR A 1 161 ? 13.201 0.409 16.483 1.00 88.12 161 THR A O 1
ATOM 1326 N N . SER A 1 162 ? 11.044 0.213 17.047 1.00 88.06 162 SER A N 1
ATOM 1327 C CA . SER A 1 162 ? 10.631 -0.296 15.733 1.00 88.06 162 SER A CA 1
ATOM 1328 C C . SER A 1 162 ? 10.794 0.752 14.628 1.00 88.06 162 SER A C 1
ATOM 1330 O O . SER A 1 162 ? 11.249 0.417 13.540 1.00 88.06 162 SER A O 1
ATOM 1332 N N . MET A 1 163 ? 10.460 2.018 14.885 1.00 86.12 163 MET A N 1
ATOM 1333 C CA . MET A 1 163 ? 10.627 3.083 13.889 1.00 86.12 163 MET A CA 1
ATOM 1334 C C . MET A 1 163 ? 12.107 3.323 13.579 1.00 86.12 163 MET A C 1
ATOM 1336 O O . MET A 1 163 ? 12.470 3.456 12.413 1.00 86.12 163 MET A O 1
ATOM 1340 N N . MET A 1 164 ? 12.977 3.297 14.594 1.00 88.81 164 MET A N 1
ATOM 1341 C CA . MET A 1 164 ? 14.426 3.426 14.399 1.00 88.81 164 MET A CA 1
ATOM 1342 C C . MET A 1 164 ? 14.997 2.291 13.545 1.00 88.81 164 MET A C 1
ATOM 1344 O O . MET A 1 164 ? 15.754 2.544 12.609 1.00 88.81 164 MET A O 1
ATOM 1348 N N . THR A 1 165 ? 14.612 1.044 13.829 1.00 89.31 165 THR A N 1
ATOM 1349 C CA . THR A 1 165 ? 15.085 -0.115 13.052 1.00 89.31 165 THR A CA 1
ATOM 1350 C C . THR A 1 165 ? 14.577 -0.087 11.612 1.00 89.31 165 THR A C 1
ATOM 1352 O O . THR A 1 165 ? 15.323 -0.424 10.696 1.00 89.31 165 THR A O 1
ATOM 1355 N N . TRP A 1 166 ? 13.346 0.373 11.380 1.00 87.88 166 TRP A N 1
ATOM 1356 C CA . TRP A 1 166 ? 12.796 0.538 10.033 1.00 87.88 166 TRP A CA 1
ATOM 1357 C C . TRP A 1 166 ? 13.509 1.623 9.231 1.00 87.88 166 TRP A C 1
ATOM 1359 O O . TRP A 1 166 ? 13.856 1.380 8.079 1.00 87.88 166 TRP A O 1
ATOM 1369 N N . VAL A 1 167 ? 13.777 2.786 9.831 1.00 86.69 167 VAL A N 1
ATOM 1370 C CA . VAL A 1 167 ? 14.535 3.859 9.168 1.00 86.69 167 VAL A CA 1
ATOM 1371 C C . VAL A 1 167 ? 15.940 3.379 8.803 1.00 86.69 167 VAL A C 1
ATOM 1373 O O . VAL A 1 167 ? 16.364 3.569 7.666 1.00 86.69 167 VAL A O 1
ATOM 1376 N N . ALA A 1 168 ? 16.628 2.692 9.719 1.00 87.31 168 ALA A N 1
ATOM 1377 C CA . ALA A 1 168 ? 17.940 2.112 9.439 1.00 87.31 168 ALA A CA 1
ATOM 1378 C C . ALA A 1 168 ? 17.876 1.078 8.300 1.00 87.31 168 ALA A C 1
ATOM 1380 O O . ALA A 1 168 ? 18.683 1.122 7.376 1.00 87.31 168 ALA A O 1
ATOM 1381 N N . SER A 1 169 ? 16.884 0.183 8.318 1.00 85.69 169 SER A N 1
ATOM 1382 C CA . SER A 1 169 ? 16.698 -0.814 7.259 1.00 85.69 169 SER A CA 1
ATOM 1383 C C . SER A 1 169 ? 16.418 -0.180 5.898 1.00 85.69 169 SER A C 1
ATOM 1385 O O . SER A 1 169 ? 16.931 -0.668 4.897 1.00 85.69 169 SER A O 1
ATOM 1387 N N . LEU A 1 170 ? 15.604 0.878 5.844 1.00 83.50 170 LEU A N 1
ATOM 1388 C CA . LEU A 1 170 ? 15.306 1.594 4.603 1.00 83.50 170 LEU A CA 1
ATOM 1389 C C . LEU A 1 170 ? 16.535 2.316 4.062 1.00 83.50 170 LEU A C 1
ATOM 1391 O O . LEU A 1 170 ? 16.765 2.286 2.858 1.00 83.50 170 LEU A O 1
ATOM 1395 N N . TYR A 1 171 ? 17.331 2.919 4.947 1.00 85.00 171 TYR A N 1
ATOM 1396 C CA . TYR A 1 171 ? 18.591 3.548 4.572 1.00 85.00 171 TYR A CA 1
ATOM 1397 C C . TYR A 1 171 ? 19.515 2.544 3.872 1.00 85.00 171 TYR A C 1
ATOM 1399 O O . TYR A 1 171 ? 19.919 2.785 2.741 1.00 85.00 171 TYR A O 1
ATOM 1407 N N . PHE A 1 172 ? 19.752 1.375 4.478 1.00 82.25 172 PHE A N 1
ATOM 1408 C CA . PHE A 1 172 ? 20.571 0.324 3.859 1.00 82.25 172 PHE A CA 1
ATOM 1409 C C . PHE A 1 172 ? 19.944 -0.286 2.602 1.00 82.25 172 PHE A C 1
ATOM 1411 O O . PHE A 1 172 ? 20.664 -0.742 1.721 1.00 82.25 172 PHE A O 1
ATOM 1418 N N . PHE A 1 173 ? 18.614 -0.318 2.507 1.00 78.56 173 PHE A N 1
ATOM 1419 C CA . PHE A 1 173 ? 17.924 -0.862 1.339 1.00 78.56 173 PHE A CA 1
ATOM 1420 C C . PHE A 1 173 ? 18.093 0.026 0.099 1.00 78.56 173 PHE A C 1
ATOM 1422 O O . PHE A 1 173 ? 18.307 -0.490 -0.996 1.00 78.56 173 PHE A O 1
ATOM 1429 N N . PHE A 1 174 ? 17.998 1.348 0.268 1.00 72.06 174 PHE A N 1
ATOM 1430 C CA . PHE A 1 174 ? 18.188 2.309 -0.822 1.00 72.06 174 PHE A CA 1
ATOM 1431 C C . PHE A 1 174 ? 19.655 2.652 -1.089 1.00 72.06 174 PHE A C 1
ATOM 1433 O O . PHE A 1 174 ? 19.948 3.273 -2.111 1.00 72.06 174 PHE A O 1
ATOM 1440 N N . ASP A 1 175 ? 20.563 2.255 -0.200 1.00 72.69 175 ASP A N 1
ATOM 1441 C CA . ASP A 1 175 ? 21.990 2.426 -0.417 1.00 72.69 175 ASP A CA 1
ATOM 1442 C C . ASP A 1 175 ? 22.481 1.581 -1.607 1.00 72.69 175 ASP A C 1
ATOM 1444 O O . ASP A 1 175 ? 21.993 0.478 -1.883 1.00 72.69 175 ASP A O 1
ATOM 1448 N N . GLN A 1 176 ? 23.460 2.120 -2.332 1.00 55.94 176 GLN A N 1
ATOM 1449 C CA . GLN A 1 176 ? 23.881 1.669 -3.667 1.00 55.94 176 GLN A CA 1
ATOM 1450 C C . GLN A 1 176 ? 24.477 0.245 -3.692 1.00 55.94 176 GLN A C 1
ATOM 1452 O O . GLN A 1 176 ? 24.613 -0.344 -4.763 1.00 55.94 176 GLN A O 1
ATOM 1457 N N . LEU A 1 177 ? 24.772 -0.327 -2.519 1.00 53.06 177 LEU A N 1
ATOM 1458 C CA . LEU A 1 177 ? 25.306 -1.680 -2.315 1.00 53.06 177 LEU A CA 1
ATOM 1459 C C . LEU A 1 177 ? 24.349 -2.805 -2.751 1.00 53.06 177 LEU A C 1
ATOM 1461 O O . LEU A 1 177 ? 24.796 -3.928 -2.975 1.00 53.06 177 LEU A O 1
ATOM 1465 N N . SER A 1 178 ? 23.045 -2.535 -2.880 1.00 53.62 178 SER A N 1
ATOM 1466 C CA . SER A 1 178 ? 22.044 -3.536 -3.292 1.00 53.62 178 SER A CA 1
ATOM 1467 C C . SER A 1 178 ? 21.850 -3.645 -4.815 1.00 53.62 178 SER A C 1
ATOM 1469 O O . SER A 1 178 ? 21.161 -4.555 -5.292 1.00 53.62 178 SER A O 1
ATOM 1471 N N . ASN A 1 179 ? 22.474 -2.756 -5.598 1.00 54.19 179 ASN A N 1
ATOM 1472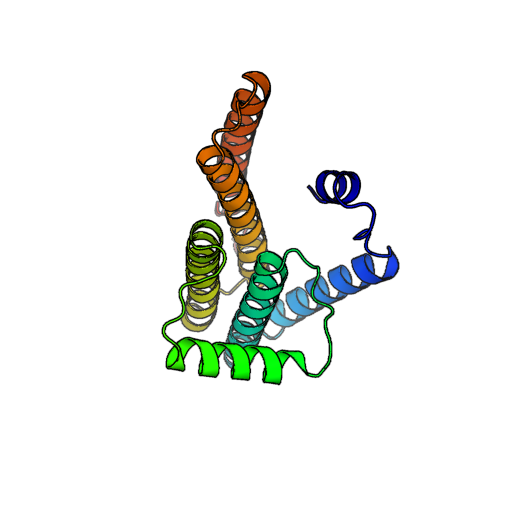 C CA . ASN A 1 179 ? 22.435 -2.803 -7.057 1.00 54.19 179 ASN A CA 1
ATOM 1473 C C . ASN A 1 179 ? 23.441 -3.830 -7.587 1.00 54.19 179 ASN A C 1
ATOM 1475 O O . ASN A 1 179 ? 24.566 -3.501 -7.954 1.00 54.19 179 ASN A O 1
ATOM 1479 N N . TRP A 1 180 ? 22.987 -5.073 -7.717 1.00 57.00 180 TRP A N 1
ATOM 1480 C CA . TRP A 1 180 ? 23.708 -6.150 -8.407 1.00 57.00 180 TRP A CA 1
ATOM 1481 C C . TRP A 1 180 ? 24.069 -5.818 -9.871 1.00 57.00 180 TRP A C 1
ATOM 1483 O O . TRP A 1 180 ? 24.894 -6.495 -10.467 1.00 57.00 180 TRP A O 1
ATOM 1493 N N . GLN A 1 181 ? 23.467 -4.778 -10.461 1.00 53.56 181 GLN A N 1
ATOM 1494 C CA . GLN A 1 181 ? 23.778 -4.298 -11.813 1.00 53.56 181 GLN A CA 1
ATOM 1495 C C . GLN A 1 181 ? 25.044 -3.430 -11.906 1.00 53.56 181 GLN A C 1
ATOM 1497 O O . GLN A 1 181 ? 25.474 -3.132 -13.014 1.00 53.56 181 GLN A O 1
ATOM 1502 N N . VAL A 1 182 ? 25.622 -2.985 -10.783 1.00 54.50 182 VAL A N 1
ATOM 1503 C CA . VAL A 1 182 ? 26.807 -2.095 -10.774 1.00 54.50 182 VAL A CA 1
ATOM 1504 C C . VAL A 1 182 ? 28.079 -2.857 -10.366 1.00 54.50 182 VAL A C 1
ATOM 1506 O O . VAL A 1 182 ? 29.124 -2.264 -10.139 1.00 54.50 182 VAL A O 1
ATOM 1509 N N . SER A 1 183 ? 28.018 -4.188 -10.282 1.00 48.72 183 SER A N 1
ATOM 1510 C CA . SER A 1 183 ? 29.138 -5.022 -9.824 1.00 48.72 183 SER A CA 1
ATOM 1511 C C . SER A 1 183 ? 30.198 -5.338 -10.888 1.00 48.72 183 SER A C 1
ATOM 1513 O O . SER A 1 183 ? 31.137 -6.057 -10.571 1.00 48.72 183 SER A O 1
ATOM 1515 N N . ASP A 1 184 ? 30.086 -4.797 -12.102 1.00 45.75 184 ASP A N 1
ATOM 1516 C CA . ASP A 1 184 ? 31.045 -5.050 -13.183 1.00 45.75 184 ASP A CA 1
ATOM 1517 C C . ASP A 1 184 ? 31.887 -3.802 -13.496 1.00 45.75 184 ASP A C 1
ATOM 1519 O O . ASP A 1 184 ? 31.608 -3.110 -14.476 1.00 45.75 184 ASP A O 1
ATOM 1523 N N . VAL A 1 185 ? 32.910 -3.535 -12.666 1.00 39.97 185 VAL A N 1
ATOM 1524 C CA . VAL A 1 185 ? 34.257 -3.054 -13.069 1.00 39.97 185 VAL A CA 1
ATOM 1525 C C . VAL A 1 185 ? 35.290 -3.545 -12.056 1.00 39.97 185 VAL A C 1
ATOM 1527 O O . VAL A 1 185 ? 35.111 -3.258 -10.851 1.00 39.97 185 VAL A O 1
#

Nearest PDB structures (foldseek):
  8jun-assembly1_B  TM=8.790E-01  e=7.420E-10  Homo sapiens

Mean predicted aligned error: 9.68 Å

Radius of gyration: 19.21 Å; Cα contacts (8 Å, |Δi|>4): 60; chains: 1; bounding box: 61×38×50 Å

InterPro domains:
  IPR025958 SID1 transmembrane family [PF13965] (1-183)
  IPR025958 SID1 transmembrane family [PTHR12185] (1-182)

pLDDT: mean 77.43, std 12.78, range [39.97, 91.44]